Protein AF-A0A399FCM2-F1 (afdb_monomer_lite)

Structure (mmCIF, N/CA/C/O backbone):
data_AF-A0A399FCM2-F1
#
_entry.id   AF-A0A399FCM2-F1
#
loop_
_atom_site.group_PDB
_atom_site.id
_atom_site.type_symbol
_atom_site.label_atom_id
_atom_site.label_alt_id
_atom_site.label_comp_id
_atom_site.label_asym_id
_atom_site.label_entity_id
_atom_site.label_seq_id
_atom_site.pdbx_PDB_ins_code
_atom_site.Cartn_x
_atom_site.Cartn_y
_atom_site.Cartn_z
_atom_site.occupancy
_atom_site.B_iso_or_equiv
_atom_site.auth_seq_id
_atom_site.auth_comp_id
_atom_site.auth_asym_id
_atom_site.auth_atom_id
_atom_site.pdbx_PDB_model_num
ATOM 1 N N . MET A 1 1 ? -70.881 10.356 9.521 1.00 37.12 1 MET A N 1
ATOM 2 C CA . MET A 1 1 ? -71.290 10.376 8.100 1.00 37.12 1 MET A CA 1
ATOM 3 C C . MET A 1 1 ? -70.331 11.324 7.397 1.00 37.12 1 MET A C 1
ATOM 5 O O . MET A 1 1 ? -70.468 12.522 7.574 1.00 37.12 1 MET A O 1
ATOM 9 N N . ASN A 1 2 ? -69.144 10.844 7.033 1.00 37.50 2 ASN A N 1
ATOM 10 C CA . ASN A 1 2 ? -68.775 10.160 5.778 1.00 37.50 2 ASN A CA 1
ATOM 11 C C . ASN A 1 2 ? -68.330 11.162 4.714 1.00 37.50 2 ASN A C 1
ATOM 13 O O . ASN A 1 2 ? -69.149 11.978 4.313 1.00 37.50 2 ASN A O 1
ATOM 17 N N . ASP A 1 3 ? -67.064 10.990 4.306 1.00 44.69 3 ASP A N 1
ATOM 18 C CA . ASP A 1 3 ? -66.426 11.260 3.007 1.00 44.69 3 ASP A CA 1
ATOM 19 C C . ASP A 1 3 ? -66.623 12.672 2.428 1.00 44.69 3 ASP A C 1
ATOM 21 O O . ASP A 1 3 ? -67.703 13.231 2.427 1.00 44.69 3 ASP A O 1
ATOM 25 N N . TRP A 1 4 ? -65.595 13.394 1.989 1.00 34.56 4 TRP A N 1
ATOM 26 C CA . TRP A 1 4 ? -64.837 13.102 0.780 1.00 34.56 4 TRP A CA 1
ATOM 27 C C . TRP A 1 4 ? -63.430 13.710 0.878 1.00 34.56 4 TRP A C 1
ATOM 29 O O . TRP A 1 4 ? -63.243 14.920 0.742 1.00 34.56 4 TRP A O 1
ATOM 39 N N . LEU A 1 5 ? -62.427 12.849 1.062 1.00 40.75 5 LEU A N 1
ATOM 40 C CA . LEU A 1 5 ? -61.028 13.154 0.771 1.00 40.75 5 LEU A CA 1
ATOM 41 C C . LEU A 1 5 ? -60.862 13.336 -0.743 1.00 40.75 5 LEU A C 1
ATOM 43 O O . LEU A 1 5 ? -60.918 12.371 -1.504 1.00 40.75 5 LEU A O 1
ATOM 47 N N . LYS A 1 6 ? -60.613 14.572 -1.184 1.00 41.31 6 LYS A N 1
ATOM 48 C CA . LYS A 1 6 ? -60.004 14.834 -2.489 1.00 41.31 6 LYS A CA 1
ATOM 49 C C . LYS A 1 6 ? -58.492 14.879 -2.324 1.00 41.31 6 LYS A C 1
ATOM 51 O O . LYS A 1 6 ? -57.953 15.660 -1.546 1.00 41.31 6 LYS A O 1
ATOM 56 N N . ALA A 1 7 ? -57.850 13.995 -3.074 1.00 46.81 7 ALA A N 1
ATOM 57 C CA . ALA A 1 7 ? -56.419 13.882 -3.235 1.00 46.81 7 ALA A CA 1
ATOM 58 C C . ALA A 1 7 ? -55.780 15.218 -3.642 1.00 46.81 7 ALA A C 1
ATOM 60 O O . ALA A 1 7 ? -56.183 15.837 -4.626 1.00 46.81 7 ALA A O 1
ATOM 61 N N . ALA A 1 8 ? -54.724 15.598 -2.931 1.00 40.59 8 ALA A N 1
ATOM 62 C CA . ALA A 1 8 ? -53.673 16.450 -3.458 1.00 40.59 8 ALA A CA 1
ATOM 63 C C . ALA A 1 8 ? -52.360 15.685 -3.280 1.00 40.59 8 ALA A C 1
ATOM 65 O O . ALA A 1 8 ? -51.884 15.475 -2.165 1.00 40.59 8 ALA A O 1
ATOM 66 N N . MET A 1 9 ? -51.835 15.200 -4.403 1.00 45.19 9 MET A N 1
ATOM 67 C CA . MET A 1 9 ? -50.504 14.620 -4.526 1.00 45.19 9 MET A CA 1
ATOM 68 C C . MET A 1 9 ? -49.467 15.599 -3.969 1.00 45.19 9 MET A C 1
ATOM 70 O O . MET A 1 9 ? -49.148 16.599 -4.609 1.00 45.19 9 MET A O 1
ATOM 74 N N . ALA A 1 10 ? -48.899 15.291 -2.807 1.00 40.09 10 ALA A N 1
ATOM 75 C CA . ALA A 1 10 ? -47.606 15.832 -2.428 1.00 40.09 10 ALA A CA 1
ATOM 76 C C . ALA A 1 10 ? -46.539 14.995 -3.143 1.00 40.09 10 ALA A C 1
ATOM 78 O O . ALA A 1 10 ? -46.128 13.935 -2.673 1.00 40.09 10 ALA A O 1
ATOM 79 N N . LEU A 1 11 ? -46.141 15.456 -4.330 1.00 42.97 11 LEU A N 1
ATOM 80 C CA . LEU A 1 11 ? -44.887 15.060 -4.960 1.00 42.97 11 LEU A CA 1
ATOM 81 C C . LEU A 1 11 ? -43.758 15.367 -3.969 1.00 42.97 11 LEU A C 1
ATOM 83 O O . LEU A 1 11 ? -43.403 16.526 -3.761 1.00 42.97 11 LEU A O 1
ATOM 87 N N . LEU A 1 12 ? -43.228 14.326 -3.325 1.00 43.28 12 LEU A N 1
ATOM 88 C CA . LEU A 1 12 ? -41.986 14.421 -2.569 1.00 43.28 12 LEU A CA 1
ATOM 89 C C . LEU A 1 12 ? -40.884 14.882 -3.532 1.00 43.28 12 LEU A C 1
ATOM 91 O O . LEU A 1 12 ? -40.697 14.247 -4.575 1.00 43.28 12 LEU A O 1
ATOM 95 N N . PRO A 1 13 ? -40.155 15.966 -3.221 1.00 48.12 13 PRO A N 1
ATOM 96 C CA . PRO A 1 13 ? -39.050 16.382 -4.054 1.00 48.12 13 PRO A CA 1
ATOM 97 C C . PRO A 1 13 ? -37.991 15.283 -4.026 1.00 48.12 13 PRO A C 1
ATOM 99 O O . PRO A 1 13 ? -37.550 14.833 -2.967 1.00 48.12 13 PRO A O 1
ATOM 102 N N . ILE A 1 14 ? -37.616 14.846 -5.226 1.00 50.25 14 ILE A N 1
ATOM 103 C CA . ILE A 1 14 ? -36.443 14.025 -5.501 1.00 50.25 14 ILE A CA 1
ATOM 104 C C . ILE A 1 14 ? -35.272 14.657 -4.746 1.00 50.25 14 ILE A C 1
ATOM 106 O O . ILE A 1 14 ? -34.876 15.786 -5.037 1.00 50.25 14 ILE A O 1
ATOM 110 N N . LEU A 1 15 ? -34.751 13.938 -3.748 1.00 46.53 15 LEU A N 1
ATOM 111 C CA . LEU A 1 15 ? -33.493 14.261 -3.090 1.00 46.53 15 LEU A CA 1
ATOM 112 C C . LEU A 1 15 ? -32.429 14.381 -4.183 1.00 46.53 15 LEU A C 1
ATOM 114 O O . LEU A 1 15 ? -31.982 13.377 -4.739 1.00 46.53 15 LEU A O 1
ATOM 118 N N . LEU A 1 16 ? -32.032 15.617 -4.495 1.00 44.91 16 LEU A N 1
ATOM 119 C CA . LEU A 1 16 ? -30.767 15.867 -5.159 1.00 44.91 16 LEU A CA 1
ATOM 120 C C . LEU A 1 16 ? -29.694 15.213 -4.287 1.00 44.91 16 LEU A C 1
ATOM 122 O O . LEU A 1 16 ? -29.385 15.697 -3.198 1.00 44.91 16 LEU A O 1
ATOM 126 N N . LEU A 1 17 ? -29.126 14.112 -4.775 1.00 46.66 17 LEU A N 1
ATOM 127 C CA . LEU A 1 17 ? -27.830 13.609 -4.338 1.00 46.66 17 LEU A CA 1
ATOM 128 C C . LEU A 1 17 ? -26.783 14.646 -4.756 1.00 46.66 17 LEU A C 1
ATOM 130 O O . LEU A 1 17 ? -26.039 14.459 -5.716 1.00 46.66 17 LEU A O 1
ATOM 134 N N . GLY A 1 18 ? -26.767 15.785 -4.064 1.00 46.00 18 GLY A N 1
ATOM 135 C CA . GLY A 1 18 ? -25.637 16.687 -4.096 1.00 46.00 18 GLY A CA 1
ATOM 136 C C . GLY A 1 18 ? -24.437 15.885 -3.626 1.00 46.00 18 GLY A C 1
ATOM 137 O O . GLY A 1 18 ? -24.458 15.317 -2.532 1.00 46.00 18 GLY A O 1
ATOM 138 N N . SER A 1 19 ? -23.409 15.793 -4.465 1.00 55.66 19 SER A N 1
ATOM 139 C CA . SER A 1 19 ? -22.092 15.361 -4.026 1.00 55.66 19 SER A CA 1
ATOM 140 C C . SER A 1 19 ? -21.677 16.299 -2.896 1.00 55.66 19 SER A C 1
ATOM 142 O O . SER A 1 19 ? -21.239 17.420 -3.157 1.00 55.66 19 SER A O 1
ATOM 144 N N . LEU A 1 20 ? -21.883 15.891 -1.642 1.00 61.06 20 LEU A N 1
ATOM 145 C CA . LEU A 1 20 ? -21.311 16.607 -0.513 1.00 61.06 20 LEU A CA 1
ATOM 146 C C . LEU A 1 20 ? -19.815 16.697 -0.795 1.00 61.06 20 LEU A C 1
ATOM 148 O O . LEU A 1 20 ? -19.160 15.671 -1.005 1.00 61.06 20 LEU A O 1
ATOM 152 N N . ALA A 1 21 ? -19.310 17.926 -0.896 1.00 77.25 21 ALA A N 1
ATOM 153 C CA . ALA A 1 21 ? -17.892 18.160 -1.078 1.00 77.25 21 ALA A CA 1
ATOM 154 C C . ALA A 1 21 ? -17.155 17.404 0.032 1.00 77.25 21 ALA A C 1
ATOM 156 O O . ALA A 1 21 ? -17.518 17.495 1.207 1.00 77.25 21 ALA A O 1
ATOM 157 N N . GLN A 1 22 ? -16.173 16.596 -0.359 1.00 84.50 22 GLN A N 1
ATOM 158 C CA . GLN A 1 22 ? -15.409 15.808 0.593 1.00 84.50 22 GLN A CA 1
ATOM 159 C C . GLN A 1 22 ? -14.734 16.760 1.602 1.00 84.50 22 GLN A C 1
ATOM 161 O O . GLN A 1 22 ? -14.221 17.797 1.174 1.00 84.50 22 GLN A O 1
ATOM 166 N N . PRO A 1 23 ? -14.722 16.451 2.916 1.00 93.75 23 PRO A N 1
ATOM 167 C CA . PRO A 1 23 ? -14.067 17.310 3.898 1.00 93.75 23 PRO A CA 1
ATOM 168 C C . PRO A 1 23 ? -12.604 17.557 3.523 1.00 93.75 23 PRO A C 1
ATOM 170 O O . PRO A 1 23 ? -11.930 16.639 3.059 1.00 93.75 23 PRO A O 1
ATOM 173 N N . SER A 1 24 ? -12.092 18.766 3.746 1.00 94.75 24 SER A N 1
ATOM 174 C CA . SER A 1 24 ? -10.690 19.104 3.451 1.00 94.75 24 SER A CA 1
ATOM 175 C C . SER A 1 24 ? -9.695 18.485 4.438 1.00 94.75 24 SER A C 1
ATOM 177 O O . SER A 1 24 ? -8.507 18.399 4.143 1.00 94.75 24 SER A O 1
ATOM 179 N N . SER A 1 25 ? -10.160 18.036 5.605 1.00 97.88 25 SER A N 1
ATOM 180 C CA . SER A 1 25 ? -9.344 17.354 6.608 1.00 97.88 25 SER A CA 1
ATOM 181 C C . SER A 1 25 ? -10.197 16.348 7.377 1.00 97.88 25 SER A C 1
ATOM 183 O O . SER A 1 25 ? -11.354 16.620 7.706 1.00 97.88 25 SER A O 1
ATOM 185 N N . VAL A 1 26 ? -9.642 15.163 7.626 1.00 98.19 26 VAL A N 1
ATOM 186 C CA . VAL A 1 26 ? -10.270 14.073 8.388 1.00 98.19 26 VAL A CA 1
ATOM 187 C C . VAL A 1 26 ? -9.195 13.385 9.209 1.00 98.19 26 VAL A C 1
ATOM 189 O O . VAL A 1 26 ? -8.119 13.095 8.696 1.00 98.19 26 VAL A O 1
ATOM 192 N N . GLN A 1 27 ? -9.498 13.043 10.459 1.00 97.88 27 GLN A N 1
ATOM 193 C CA . GLN A 1 27 ? -8.651 12.173 11.269 1.00 97.88 27 GLN A CA 1
ATOM 194 C C . GLN A 1 27 ? -9.514 11.194 12.066 1.00 97.88 27 GLN A C 1
ATOM 196 O O . GLN A 1 27 ? -10.237 11.573 12.986 1.00 97.88 27 GLN A O 1
ATOM 201 N N . LEU A 1 28 ? -9.432 9.918 11.704 1.00 98.19 28 LEU A N 1
ATOM 202 C CA . LEU A 1 28 ? -10.085 8.819 12.399 1.00 98.19 28 LEU A CA 1
ATOM 203 C C . LEU A 1 28 ? -9.347 8.527 13.709 1.00 98.19 28 LEU A C 1
ATOM 205 O O . LEU A 1 28 ? -8.120 8.432 13.743 1.00 98.19 28 LEU A O 1
ATOM 209 N N . GLN A 1 29 ? -10.118 8.364 14.780 1.00 96.56 29 GLN A N 1
ATOM 210 C CA . GLN A 1 29 ? -9.630 8.080 16.130 1.00 96.56 29 GLN A CA 1
ATOM 211 C C . GLN A 1 29 ? -9.973 6.641 16.540 1.00 96.56 29 GLN A C 1
ATOM 213 O O . GLN A 1 29 ? -10.798 5.987 15.905 1.00 96.56 29 GLN A O 1
ATOM 218 N N . GLY A 1 30 ? -9.364 6.148 17.620 1.00 94.75 30 GLY A N 1
ATOM 219 C CA . GLY A 1 30 ? -9.698 4.838 18.201 1.00 94.75 30 GLY A CA 1
ATOM 220 C C . GLY A 1 30 ? -8.936 3.643 17.616 1.00 94.75 30 GLY A C 1
ATOM 221 O O . GLY A 1 30 ? -9.227 2.505 17.971 1.00 94.75 30 GLY A O 1
ATOM 222 N N . ILE A 1 31 ? -7.939 3.875 16.758 1.00 98.00 31 ILE A N 1
ATOM 223 C CA . ILE A 1 31 ? -6.986 2.835 16.351 1.00 98.00 31 ILE A CA 1
ATOM 224 C C . ILE A 1 31 ? -6.002 2.590 17.500 1.00 98.00 31 ILE A C 1
ATOM 226 O O . ILE A 1 31 ? -5.358 3.524 17.988 1.00 98.00 31 ILE A O 1
ATOM 230 N N . ARG A 1 32 ? -5.842 1.325 17.900 1.00 98.06 32 ARG A N 1
ATOM 231 C CA . ARG A 1 32 ? -4.801 0.912 18.845 1.00 98.06 32 ARG A CA 1
ATOM 232 C C . ARG A 1 32 ? -3.492 0.707 18.090 1.00 98.06 32 ARG A C 1
ATOM 234 O O . ARG A 1 32 ? -3.392 -0.181 17.246 1.00 98.06 32 ARG A O 1
ATOM 241 N N . HIS A 1 33 ? -2.491 1.519 18.414 1.00 98.25 33 HIS A N 1
ATOM 242 C CA . HIS A 1 33 ? -1.132 1.353 17.900 1.00 98.25 33 HIS A CA 1
ATOM 243 C C . HIS A 1 33 ? -0.384 0.233 18.625 1.00 98.25 33 HIS A C 1
ATOM 245 O O . HIS A 1 33 ? -0.637 -0.040 19.797 1.00 98.25 33 HIS A O 1
ATOM 251 N N . GLU A 1 34 ? 0.555 -0.387 17.917 1.00 98.19 34 GLU A N 1
ATOM 252 C CA . GLU A 1 34 ? 1.500 -1.352 18.465 1.00 98.19 34 GLU A CA 1
ATOM 253 C C . GLU A 1 34 ? 2.847 -1.237 17.726 1.00 98.19 34 GLU A C 1
ATOM 255 O O . GLU A 1 34 ? 2.891 -1.127 16.501 1.00 98.19 34 GLU A O 1
ATOM 260 N N . HIS A 1 35 ? 3.965 -1.277 18.453 1.00 98.06 35 HIS A N 1
ATOM 261 C CA . HIS A 1 35 ? 5.289 -1.341 17.829 1.00 98.06 35 HIS A CA 1
ATOM 262 C C . HIS A 1 35 ? 5.604 -2.760 17.353 1.00 98.06 35 HIS A C 1
ATOM 264 O O . HIS A 1 35 ? 5.376 -3.738 18.068 1.00 98.06 35 HIS A O 1
ATOM 270 N N . GLN A 1 36 ? 6.166 -2.890 16.151 1.00 96.12 36 GLN A N 1
ATOM 271 C CA . GLN A 1 36 ? 6.508 -4.198 15.604 1.00 96.12 36 GLN A CA 1
ATOM 272 C C . GLN A 1 36 ? 7.711 -4.836 16.293 1.00 96.12 36 GLN A C 1
ATOM 274 O O . GLN A 1 36 ? 8.711 -4.189 16.597 1.00 96.12 36 GLN A O 1
ATOM 279 N N . ARG A 1 37 ? 7.658 -6.161 16.419 1.00 94.25 37 ARG A N 1
ATOM 280 C CA . ARG A 1 37 ? 8.844 -7.004 16.586 1.00 94.25 37 ARG A CA 1
ATOM 281 C C . ARG A 1 37 ? 9.499 -7.273 15.222 1.00 94.25 37 ARG A C 1
ATOM 283 O O . ARG A 1 37 ? 9.024 -6.826 14.173 1.00 94.25 37 ARG A O 1
ATOM 290 N N . LEU A 1 38 ? 10.608 -8.011 15.238 1.00 90.94 38 LEU A N 1
ATOM 291 C CA . LEU A 1 38 ? 11.427 -8.296 14.057 1.00 90.94 38 LEU A CA 1
ATOM 292 C C . LEU A 1 38 ? 10.584 -8.812 12.872 1.00 90.94 38 LEU A C 1
ATOM 294 O O . LEU A 1 38 ? 9.986 -9.883 12.954 1.00 90.94 38 LEU A O 1
ATOM 298 N N . ASN A 1 39 ? 10.572 -8.054 11.771 1.00 90.81 39 ASN A N 1
ATOM 299 C CA . ASN A 1 39 ? 9.824 -8.315 10.529 1.00 90.81 39 ASN A CA 1
ATOM 300 C C . ASN A 1 39 ? 8.299 -8.512 10.713 1.00 90.81 39 ASN A C 1
ATOM 302 O O . ASN A 1 39 ? 7.680 -9.256 9.961 1.00 90.81 39 ASN A O 1
ATOM 306 N N . ASN A 1 40 ? 7.682 -7.888 11.723 1.00 95.62 40 ASN A N 1
ATOM 307 C CA . ASN A 1 40 ? 6.242 -8.020 11.986 1.00 95.62 40 ASN A CA 1
ATOM 308 C C . ASN A 1 40 ? 5.389 -6.857 11.437 1.00 95.62 40 ASN A C 1
ATOM 310 O O . ASN A 1 40 ? 4.251 -6.704 11.873 1.00 95.62 40 ASN A O 1
ATOM 314 N N . CYS A 1 41 ? 5.879 -6.041 10.495 1.00 96.00 41 CYS A N 1
ATOM 315 C CA . CYS A 1 41 ? 5.122 -4.883 9.991 1.00 96.00 41 CYS A CA 1
ATOM 316 C C . CYS A 1 41 ? 3.731 -5.270 9.452 1.00 96.00 41 CYS A C 1
ATOM 318 O O . CYS A 1 41 ? 2.736 -4.695 9.884 1.00 96.00 41 CYS A O 1
ATOM 320 N N . GLY A 1 42 ? 3.636 -6.297 8.599 1.00 96.88 42 GLY A N 1
ATOM 321 C CA . GLY A 1 42 ? 2.357 -6.822 8.101 1.00 96.88 42 GLY A CA 1
ATOM 322 C C . GLY A 1 42 ? 1.422 -7.306 9.224 1.00 96.88 42 GLY A C 1
ATOM 323 O O . GLY A 1 42 ? 0.324 -6.761 9.366 1.00 96.88 42 GLY A O 1
ATOM 324 N N . PRO A 1 43 ? 1.851 -8.261 10.079 1.00 97.75 43 PRO A N 1
ATOM 325 C CA . PRO A 1 43 ? 1.053 -8.745 11.208 1.00 97.75 43 PRO A CA 1
ATOM 326 C C . PRO A 1 43 ? 0.562 -7.650 12.162 1.00 97.75 43 PRO A C 1
ATOM 328 O O . PRO A 1 43 ? -0.560 -7.719 12.668 1.00 97.75 43 PRO A O 1
ATOM 331 N N . VAL A 1 44 ? 1.385 -6.635 12.414 1.00 98.19 44 VAL A N 1
ATOM 332 C CA . VAL A 1 44 ? 1.038 -5.532 13.310 1.00 98.19 44 VAL A CA 1
ATOM 333 C C . VAL A 1 44 ? 0.036 -4.594 12.637 1.00 98.19 44 VAL A C 1
ATOM 335 O O . VAL A 1 44 ? -0.989 -4.273 13.232 1.00 98.19 44 VAL A O 1
ATOM 338 N N . ILE A 1 45 ? 0.271 -4.195 11.384 1.00 98.50 45 ILE A N 1
ATOM 339 C CA . ILE A 1 45 ? -0.605 -3.252 10.677 1.00 98.50 45 ILE A CA 1
ATOM 340 C C . ILE A 1 45 ? -1.996 -3.834 10.411 1.00 98.50 45 ILE A C 1
ATOM 342 O O . ILE A 1 45 ? -2.985 -3.114 10.570 1.00 98.50 45 ILE A O 1
ATOM 346 N N . ILE A 1 46 ? -2.115 -5.129 10.092 1.00 98.56 46 ILE A N 1
ATOM 347 C CA . ILE A 1 46 ? -3.443 -5.753 9.973 1.00 98.56 46 ILE A CA 1
ATOM 348 C C . ILE A 1 46 ? -4.173 -5.786 11.324 1.00 98.56 46 ILE A C 1
ATOM 350 O O . ILE A 1 46 ? -5.378 -5.536 11.379 1.00 98.56 46 ILE A O 1
ATOM 354 N N . GLY A 1 47 ? -3.444 -6.009 12.425 1.00 98.50 47 GLY A N 1
ATOM 355 C CA . GLY A 1 47 ? -3.971 -5.913 13.788 1.00 98.50 47 GLY A CA 1
ATOM 356 C C . GLY A 1 47 ? -4.473 -4.506 14.122 1.00 98.50 47 GLY A C 1
ATOM 357 O O . GLY A 1 47 ? -5.606 -4.355 14.582 1.00 98.50 47 GLY A O 1
ATOM 358 N N . MET A 1 48 ? -3.689 -3.468 13.806 1.00 98.75 48 MET A N 1
ATOM 359 C CA . MET A 1 48 ? -4.105 -2.070 13.981 1.00 98.75 48 MET A CA 1
ATOM 360 C C . MET A 1 48 ? -5.375 -1.755 13.182 1.00 98.75 48 MET A C 1
ATOM 362 O O . MET A 1 48 ? -6.310 -1.170 13.729 1.00 98.75 48 MET A O 1
ATOM 366 N N . ALA A 1 49 ? -5.457 -2.184 11.919 1.00 98.69 49 ALA A N 1
ATOM 367 C CA . ALA A 1 49 ? -6.631 -1.941 11.080 1.00 98.69 49 ALA A CA 1
ATOM 368 C C . ALA A 1 49 ? -7.898 -2.614 11.636 1.00 98.69 49 ALA A C 1
ATOM 370 O O . ALA A 1 49 ? -8.963 -2.001 11.668 1.00 98.69 49 ALA A O 1
ATOM 371 N N . MET A 1 50 ? -7.792 -3.852 12.129 1.00 98.69 50 MET A N 1
ATOM 372 C CA . MET A 1 50 ? -8.912 -4.538 12.784 1.00 98.69 50 MET A CA 1
ATOM 373 C C . MET A 1 50 ? -9.269 -3.921 14.145 1.00 98.69 50 MET A C 1
ATOM 375 O O . MET A 1 50 ? -10.429 -3.983 14.556 1.00 98.69 50 MET A O 1
ATOM 379 N N . SER A 1 51 ? -8.306 -3.314 14.849 1.00 98.62 51 SER A N 1
ATOM 380 C CA . SER A 1 51 ? -8.551 -2.680 16.153 1.00 98.62 51 SER A CA 1
ATOM 381 C C . SER A 1 51 ? -9.525 -1.506 16.069 1.00 98.62 51 SER A C 1
ATOM 383 O O . SER A 1 51 ? -10.330 -1.327 16.979 1.00 98.62 51 SER A O 1
ATOM 385 N N . TYR A 1 52 ? -9.539 -0.786 14.939 1.00 98.62 52 TYR A N 1
ATOM 386 C CA . TYR A 1 52 ? -10.518 0.271 14.664 1.00 98.62 52 TYR A CA 1
ATOM 387 C C . TYR A 1 52 ? -11.967 -0.235 14.731 1.00 98.62 52 TYR A C 1
ATOM 389 O O . TYR A 1 52 ? -12.891 0.503 15.058 1.00 98.62 52 TYR A O 1
ATOM 397 N N . TRP A 1 53 ? -12.164 -1.525 14.456 1.00 98.44 53 TRP A N 1
ATOM 398 C CA . TRP A 1 53 ? -13.458 -2.195 14.498 1.00 98.44 53 TRP A CA 1
ATOM 399 C C . TRP A 1 53 ? -13.681 -3.006 15.780 1.00 98.44 53 TRP A C 1
ATOM 401 O O . TRP A 1 53 ? -14.583 -3.842 15.824 1.00 98.44 53 TRP A O 1
ATOM 411 N N . GLY A 1 54 ? -12.873 -2.769 16.816 1.00 98.00 54 GLY A N 1
ATOM 412 C CA . GLY A 1 54 ? -13.010 -3.392 18.133 1.00 98.00 54 GLY A CA 1
ATOM 413 C C . GLY A 1 54 ? -12.207 -4.678 18.332 1.00 98.00 54 GLY A C 1
ATOM 414 O O . GLY A 1 54 ? -12.317 -5.290 19.391 1.00 98.00 54 GLY A O 1
ATOM 415 N N . SER A 1 55 ? -11.380 -5.103 17.367 1.00 98.31 55 SER A N 1
ATOM 416 C CA . SER A 1 55 ? -10.530 -6.282 17.569 1.00 98.31 55 SER A CA 1
ATOM 417 C C . SER A 1 55 ? -9.483 -6.053 18.668 1.00 98.31 55 SER A C 1
ATOM 419 O O . SER A 1 55 ? -8.772 -5.040 18.710 1.00 98.31 55 SER A O 1
ATOM 421 N N . THR A 1 56 ? -9.341 -7.032 19.556 1.00 97.75 56 THR A N 1
ATOM 422 C CA . THR A 1 56 ? -8.346 -7.043 20.638 1.00 97.75 56 THR A CA 1
ATOM 423 C C . THR A 1 56 ? -7.052 -7.757 20.249 1.00 97.75 56 THR A C 1
ATOM 425 O O . THR A 1 56 ? -6.107 -7.769 21.033 1.00 97.75 56 THR A O 1
ATOM 428 N N . LEU A 1 57 ? -6.978 -8.310 19.033 1.00 98.00 57 LEU A N 1
ATOM 429 C CA . LEU A 1 57 ? -5.807 -9.041 18.560 1.00 98.00 57 LEU A CA 1
ATOM 430 C C . LEU A 1 57 ? -4.587 -8.122 18.436 1.00 98.00 57 LEU A C 1
ATOM 432 O O . LEU A 1 57 ? -4.686 -6.949 18.067 1.00 98.00 57 LEU A O 1
ATOM 436 N N . THR A 1 58 ? -3.429 -8.684 18.750 1.00 97.69 58 THR A N 1
ATOM 437 C CA . THR A 1 58 ? -2.118 -8.028 18.697 1.00 97.69 58 THR A CA 1
ATOM 438 C C . THR A 1 58 ? -1.166 -8.878 17.872 1.00 97.69 58 THR A C 1
ATOM 440 O O . THR A 1 58 ? -1.501 -10.003 17.478 1.00 97.69 58 THR A O 1
ATOM 443 N N . GLN A 1 59 ? 0.059 -8.403 17.662 1.00 97.12 59 GLN A N 1
ATOM 444 C CA . GLN A 1 59 ? 1.070 -9.183 16.951 1.00 97.12 59 GLN A CA 1
ATOM 445 C C 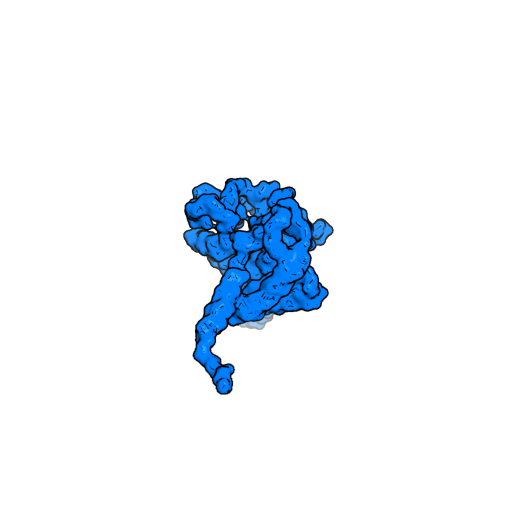. GLN A 1 59 ? 1.357 -10.555 17.582 1.00 97.12 59 GLN A C 1
ATOM 447 O O . GLN A 1 59 ? 1.846 -11.452 16.898 1.00 97.12 59 GLN A O 1
ATOM 452 N N . TYR A 1 60 ? 1.040 -10.748 18.867 1.00 96.31 60 TYR A N 1
ATOM 453 C CA . TYR A 1 60 ? 1.175 -12.039 19.544 1.00 96.31 60 TYR A CA 1
ATOM 454 C C . TYR A 1 60 ? 0.185 -13.094 19.034 1.00 96.31 60 TYR A C 1
ATOM 456 O O . TYR A 1 60 ? 0.470 -14.282 19.150 1.00 96.31 60 TYR A O 1
ATOM 464 N N . GLN A 1 61 ? -0.938 -12.680 18.439 1.00 96.69 61 GLN A N 1
ATOM 465 C CA . GLN A 1 61 ? -1.900 -13.571 17.786 1.00 96.69 61 GLN A CA 1
ATOM 466 C C . GLN A 1 61 ? -1.771 -13.542 16.261 1.00 96.69 61 GLN A C 1
ATOM 468 O O . GLN A 1 61 ? -1.897 -14.584 15.624 1.00 96.69 61 GLN A O 1
ATOM 473 N N . THR A 1 62 ? -1.502 -12.376 15.663 1.00 96.50 62 THR A N 1
ATOM 474 C CA . THR A 1 62 ? -1.435 -12.262 14.198 1.00 96.50 62 THR A CA 1
ATOM 475 C C . THR A 1 62 ? -0.150 -12.870 13.624 1.00 96.50 62 THR A C 1
ATOM 477 O O . THR A 1 62 ? -0.199 -13.576 12.617 1.00 96.50 62 THR A O 1
ATOM 480 N N . ALA A 1 63 ? 1.008 -12.656 14.264 1.00 95.50 63 ALA A N 1
ATOM 481 C CA . ALA A 1 63 ? 2.301 -13.055 13.707 1.00 95.50 63 ALA A CA 1
ATOM 482 C C . ALA A 1 63 ? 2.532 -14.577 13.654 1.00 95.50 63 ALA A C 1
ATOM 484 O O . ALA A 1 63 ? 3.073 -15.026 12.648 1.00 95.50 63 ALA A O 1
ATOM 485 N N . PRO A 1 64 ? 2.130 -15.398 14.649 1.00 93.94 64 PRO A N 1
ATOM 486 C CA . PRO A 1 64 ? 2.284 -16.853 14.553 1.00 93.94 64 PRO A CA 1
ATOM 487 C C . PRO A 1 64 ? 1.552 -17.486 13.362 1.00 93.94 64 PRO A C 1
ATOM 489 O O . PRO A 1 64 ? 1.998 -18.513 12.864 1.00 93.94 64 PRO A O 1
ATOM 492 N N . VAL A 1 65 ? 0.452 -16.873 12.907 1.00 93.88 65 VAL A N 1
ATOM 493 C CA . VAL A 1 65 ? -0.336 -17.352 11.761 1.00 93.88 65 VAL A CA 1
ATOM 494 C C . VAL A 1 65 ? 0.241 -16.840 10.445 1.00 93.88 65 VAL A C 1
ATOM 496 O O . VAL A 1 65 ? 0.441 -17.612 9.517 1.00 93.88 65 VAL A O 1
ATOM 499 N N . LEU A 1 66 ? 0.519 -15.536 10.373 1.00 92.00 66 LEU A N 1
ATOM 500 C CA . LEU A 1 66 ? 0.982 -14.872 9.151 1.00 92.00 66 LEU A CA 1
ATOM 501 C C . LEU A 1 66 ? 2.466 -15.093 8.852 1.00 92.00 66 LEU A C 1
ATOM 503 O O . LEU A 1 66 ? 2.896 -14.888 7.728 1.00 92.00 66 LEU A O 1
ATOM 507 N N . LYS A 1 67 ? 3.258 -15.451 9.864 1.00 90.94 67 LYS A N 1
ATOM 508 C CA . LYS A 1 67 ? 4.712 -15.572 9.767 1.00 90.94 67 LYS A CA 1
ATOM 509 C C . LYS A 1 67 ? 5.209 -16.842 10.474 1.00 90.94 67 LYS A C 1
ATOM 511 O O . LYS A 1 67 ? 5.974 -16.746 11.442 1.00 90.94 67 LYS A O 1
ATOM 516 N N . PRO A 1 68 ? 4.773 -18.040 10.029 1.00 82.88 68 PRO A N 1
ATOM 517 C CA . PRO A 1 68 ? 5.109 -19.301 10.691 1.00 82.88 68 PRO A CA 1
ATOM 518 C C . PRO A 1 68 ? 6.625 -19.550 10.703 1.00 82.88 68 PRO A C 1
ATOM 520 O O . PRO A 1 68 ? 7.172 -20.033 11.696 1.00 82.88 68 PRO A O 1
ATOM 523 N N . ASN A 1 69 ? 7.333 -19.132 9.648 1.00 85.25 69 ASN A N 1
ATOM 524 C CA . ASN A 1 69 ? 8.785 -19.015 9.672 1.00 85.25 69 ASN A CA 1
ATOM 525 C C . ASN A 1 69 ? 9.199 -17.664 10.274 1.00 85.25 69 ASN A C 1
ATOM 527 O O . ASN A 1 69 ? 9.067 -16.615 9.651 1.00 85.25 69 ASN A O 1
ATOM 531 N N . ARG A 1 70 ? 9.786 -17.676 11.474 1.00 80.31 70 ARG A N 1
ATOM 532 C CA . ARG A 1 70 ? 10.201 -16.447 12.177 1.00 80.31 70 ARG A CA 1
ATOM 533 C C . ARG A 1 70 ? 11.225 -15.602 11.413 1.00 80.31 70 ARG A C 1
ATOM 535 O O . ARG A 1 70 ? 11.311 -14.401 11.681 1.00 80.31 70 ARG A O 1
ATOM 542 N N . ALA A 1 71 ? 11.995 -16.212 10.512 1.00 82.50 71 ALA A N 1
ATOM 543 C CA . ALA A 1 71 ? 12.990 -15.525 9.697 1.00 82.50 71 ALA A CA 1
ATOM 544 C C . ALA A 1 71 ? 12.383 -14.782 8.501 1.00 82.50 71 ALA A C 1
ATOM 546 O O . ALA A 1 71 ? 13.079 -13.950 7.914 1.00 82.50 71 ALA A O 1
ATOM 547 N N . ASP A 1 72 ? 11.113 -15.046 8.172 1.00 83.38 72 ASP A N 1
ATOM 548 C CA . ASP A 1 72 ? 10.442 -14.401 7.054 1.00 83.38 72 ASP A CA 1
ATOM 549 C C . ASP A 1 72 ? 10.478 -12.875 7.210 1.00 83.38 72 ASP A C 1
ATOM 551 O O . ASP A 1 72 ? 10.375 -12.317 8.315 1.00 83.38 72 ASP A O 1
ATOM 555 N N . LYS A 1 73 ? 10.741 -12.218 6.086 1.00 84.25 73 LYS A N 1
ATOM 556 C CA . LYS A 1 73 ? 10.930 -10.776 5.952 1.00 84.25 73 LYS A CA 1
ATOM 557 C C . LYS A 1 73 ? 9.666 -10.097 5.453 1.00 84.25 73 LYS A C 1
ATOM 559 O O . LYS A 1 73 ? 9.547 -8.888 5.629 1.00 84.25 73 LYS A O 1
ATOM 564 N N . ASN A 1 74 ? 8.743 -10.857 4.871 1.00 86.25 74 ASN A N 1
ATOM 565 C CA . ASN A 1 74 ? 7.561 -10.335 4.221 1.00 86.25 74 ASN A CA 1
ATOM 566 C C . ASN A 1 74 ? 6.308 -11.067 4.706 1.00 86.25 74 ASN A C 1
ATOM 568 O O . ASN A 1 74 ? 6.337 -12.249 5.008 1.00 86.25 74 ASN A O 1
ATOM 572 N N . VAL A 1 75 ? 5.200 -10.340 4.758 1.00 92.94 75 VAL A N 1
ATOM 573 C CA . VAL A 1 75 ? 3.856 -10.916 4.755 1.00 92.94 75 VAL A CA 1
ATOM 574 C C . VAL A 1 75 ? 3.133 -10.184 3.643 1.00 92.94 75 VAL A C 1
ATOM 576 O O . VAL A 1 75 ? 3.076 -8.951 3.651 1.00 92.94 75 VAL A O 1
ATOM 579 N N . SER A 1 76 ? 2.648 -10.926 2.659 1.00 95.00 76 SER A N 1
ATOM 580 C CA . SER A 1 76 ? 2.011 -10.377 1.468 1.00 95.00 76 SER A CA 1
ATOM 581 C C . SER A 1 76 ? 0.642 -9.749 1.779 1.00 95.00 76 SER A C 1
ATOM 583 O O . SER A 1 76 ? -0.017 -10.119 2.760 1.00 95.00 76 SER A O 1
ATOM 585 N N . PRO A 1 77 ? 0.162 -8.823 0.927 1.00 96.69 77 PRO A N 1
ATOM 586 C CA . PRO A 1 77 ? -1.205 -8.310 1.001 1.00 96.69 77 PRO A CA 1
ATOM 587 C C . PRO A 1 77 ? -2.267 -9.420 1.004 1.00 96.69 77 PRO A C 1
ATOM 589 O O . PRO A 1 77 ? -3.226 -9.338 1.771 1.00 96.69 77 PRO A O 1
ATOM 592 N N . ASP A 1 78 ? -2.072 -10.473 0.204 1.00 96.19 78 ASP A N 1
ATOM 593 C CA . ASP A 1 78 ? -3.007 -11.598 0.106 1.00 96.19 78 ASP A CA 1
ATOM 594 C C . ASP A 1 78 ? -3.103 -12.375 1.425 1.00 96.19 78 ASP A C 1
ATOM 596 O O . ASP A 1 78 ? -4.208 -12.673 1.887 1.00 96.19 78 ASP A O 1
ATOM 600 N N . GLU A 1 79 ? -1.970 -12.639 2.083 1.00 96.94 79 GLU A N 1
ATOM 601 C CA . GLU A 1 79 ? -1.931 -13.288 3.400 1.00 96.94 79 GLU A CA 1
ATOM 602 C C . GLU A 1 79 ? -2.606 -12.422 4.469 1.00 96.94 79 GLU A C 1
ATOM 604 O O . GLU A 1 79 ? -3.430 -12.919 5.241 1.00 96.94 79 GLU A O 1
ATOM 609 N N . MET A 1 80 ? -2.335 -11.111 4.485 1.00 98.50 80 MET A N 1
ATOM 610 C CA . MET A 1 80 ? -3.003 -10.173 5.396 1.00 98.50 80 MET A CA 1
ATOM 611 C C . MET A 1 80 ? -4.521 -10.150 5.175 1.00 98.50 80 MET A C 1
ATOM 613 O O . MET A 1 80 ? -5.294 -10.165 6.139 1.00 98.50 80 MET A O 1
ATOM 617 N N . ALA A 1 81 ? -4.962 -10.135 3.915 1.00 98.38 81 ALA A N 1
ATOM 618 C CA . ALA A 1 81 ? -6.374 -10.151 3.563 1.00 98.38 81 ALA A CA 1
ATOM 619 C C . ALA A 1 81 ? -7.042 -11.478 3.953 1.00 98.38 81 ALA A C 1
ATOM 621 O O . ALA A 1 81 ? -8.133 -11.465 4.525 1.00 98.38 81 ALA A O 1
ATOM 622 N N . ALA A 1 82 ? -6.397 -12.615 3.685 1.00 98.25 82 ALA A N 1
ATOM 623 C CA . ALA A 1 82 ? -6.873 -13.936 4.087 1.00 98.25 82 ALA A CA 1
ATOM 624 C C . ALA A 1 82 ? -6.996 -14.048 5.612 1.00 98.25 82 ALA A C 1
ATOM 626 O O . ALA A 1 82 ? -8.019 -14.514 6.118 1.00 98.25 82 ALA A O 1
ATOM 627 N N . TYR A 1 83 ? -6.009 -13.540 6.350 1.00 98.19 83 TYR A N 1
ATOM 628 C CA . TYR A 1 83 ? -6.053 -13.521 7.805 1.00 98.19 83 TYR A CA 1
ATOM 629 C C . TYR A 1 83 ? -7.222 -12.688 8.330 1.00 98.19 83 TYR A C 1
ATOM 631 O O . TYR A 1 83 ? -8.033 -13.208 9.091 1.00 98.19 83 TYR A O 1
ATOM 639 N N . ALA A 1 84 ? -7.393 -11.440 7.889 1.00 98.44 84 ALA A N 1
ATOM 640 C CA . ALA A 1 84 ? -8.526 -10.627 8.336 1.00 98.44 84 ALA A CA 1
ATOM 641 C C . ALA A 1 84 ? -9.886 -11.258 7.970 1.00 98.44 84 ALA A C 1
ATOM 643 O O . ALA A 1 84 ? -10.809 -11.228 8.786 1.00 98.44 84 ALA A O 1
ATOM 644 N N . ARG A 1 85 ? -9.996 -11.919 6.806 1.00 98.38 85 ARG A N 1
ATOM 645 C CA . ARG A 1 85 ? -11.185 -12.714 6.446 1.00 98.38 85 ARG A CA 1
ATOM 646 C C . ARG A 1 85 ? -11.434 -13.870 7.412 1.00 98.38 85 ARG A C 1
ATOM 648 O O . ARG A 1 85 ? -12.570 -14.058 7.837 1.00 98.38 85 ARG A O 1
ATOM 655 N N . SER A 1 86 ? -10.387 -14.584 7.831 1.00 97.88 86 SER A N 1
ATOM 656 C CA . SER A 1 86 ? -10.500 -15.649 8.844 1.00 97.88 86 SER A CA 1
ATOM 657 C C . SER A 1 86 ? -10.987 -15.140 10.208 1.00 97.88 86 SER A C 1
ATOM 659 O O . SER A 1 86 ? -11.574 -15.899 10.969 1.00 97.88 86 SER A O 1
ATOM 661 N N . GLN A 1 87 ? -10.791 -13.849 10.501 1.00 98.12 87 GLN A N 1
ATOM 662 C CA . GLN A 1 87 ? -11.277 -13.188 11.718 1.00 98.12 87 GLN A CA 1
ATOM 663 C C . GLN A 1 87 ? -12.698 -12.607 11.565 1.00 98.12 87 GLN A C 1
ATOM 665 O O . GLN A 1 87 ? -13.165 -11.880 12.438 1.00 98.12 87 GLN A O 1
ATOM 670 N N . GLY A 1 88 ? -13.395 -12.899 10.459 1.00 97.75 88 GLY A N 1
ATOM 671 C CA . GLY A 1 88 ? -14.776 -12.464 10.217 1.00 97.75 88 GLY A CA 1
ATOM 672 C C . GLY A 1 88 ? -14.922 -11.079 9.579 1.00 97.75 88 GLY A C 1
ATOM 673 O O . GLY A 1 88 ? -16.038 -10.561 9.496 1.00 97.75 88 GLY A O 1
ATOM 674 N N . PHE A 1 89 ? -13.829 -10.468 9.114 1.00 98.62 89 PHE A N 1
ATOM 675 C CA . PHE A 1 89 ? -13.879 -9.208 8.371 1.00 98.62 89 PHE A CA 1
ATOM 676 C C . PHE A 1 89 ? -14.038 -9.434 6.867 1.00 98.62 89 PHE A C 1
ATOM 678 O O . PHE A 1 89 ? -13.599 -10.433 6.303 1.00 98.62 89 PHE A O 1
ATOM 685 N N . ALA A 1 90 ? -14.599 -8.445 6.184 1.00 98.56 90 ALA A N 1
ATOM 686 C CA . ALA A 1 90 ? -14.447 -8.314 4.747 1.00 98.56 90 ALA A CA 1
ATOM 687 C C . ALA A 1 90 ? -13.203 -7.469 4.441 1.00 98.56 90 ALA A C 1
ATOM 689 O O . ALA A 1 90 ? -12.825 -6.569 5.198 1.00 98.56 90 ALA A O 1
ATOM 690 N N . VAL A 1 91 ? -12.553 -7.776 3.317 1.00 98.50 91 VAL A N 1
ATOM 691 C CA . VAL A 1 91 ? -11.334 -7.087 2.887 1.00 98.50 91 VAL A CA 1
ATOM 692 C C . VAL A 1 91 ? -11.390 -6.822 1.395 1.00 98.50 91 VAL A C 1
ATOM 694 O O . VAL A 1 91 ? -11.496 -7.765 0.600 1.00 98.50 91 VAL A O 1
ATOM 697 N N . LYS A 1 92 ? -11.251 -5.549 1.017 1.00 97.75 92 LYS A N 1
ATOM 698 C CA . LYS A 1 92 ? -10.850 -5.183 -0.342 1.00 97.75 92 LYS A CA 1
ATOM 699 C C . LYS A 1 92 ? -9.336 -5.063 -0.369 1.00 97.75 92 LYS A C 1
ATOM 701 O O . LYS A 1 92 ? -8.789 -4.200 0.305 1.00 97.75 92 LYS A O 1
ATOM 706 N N . GLN A 1 93 ? -8.700 -5.883 -1.191 1.00 97.88 93 GLN A N 1
ATOM 707 C CA . GLN A 1 93 ? -7.342 -5.658 -1.664 1.00 97.88 93 GLN A CA 1
ATOM 708 C C . GLN A 1 93 ? -7.426 -5.051 -3.061 1.00 97.88 93 GLN A C 1
ATOM 710 O O . GLN A 1 93 ? -8.188 -5.525 -3.913 1.00 97.88 93 GLN A O 1
ATOM 715 N N . GLY A 1 94 ? -6.702 -3.964 -3.269 1.00 97.12 94 GLY A N 1
ATOM 716 C CA . GLY A 1 94 ? -6.637 -3.277 -4.545 1.00 97.12 94 GLY A CA 1
ATOM 717 C C . GLY A 1 94 ? -5.213 -2.885 -4.883 1.00 97.12 94 GLY A C 1
ATOM 718 O O . GLY A 1 94 ? -4.340 -2.796 -4.021 1.00 97.12 94 GLY A O 1
ATOM 719 N N . ILE A 1 95 ? -5.017 -2.652 -6.167 1.00 96.19 95 ILE A N 1
ATOM 720 C CA . ILE A 1 95 ? -3.829 -2.045 -6.752 1.00 96.19 95 ILE A CA 1
ATOM 721 C C . ILE A 1 95 ? -4.269 -0.703 -7.347 1.00 96.19 95 ILE A C 1
ATOM 723 O O . ILE A 1 95 ? -5.410 -0.295 -7.160 1.00 96.19 95 ILE A O 1
ATOM 727 N N . THR A 1 96 ? -3.375 0.042 -7.990 1.00 94.62 96 THR A N 1
ATOM 728 C CA . THR A 1 96 ? -3.714 1.302 -8.682 1.00 94.62 96 THR A CA 1
ATOM 729 C C . THR A 1 96 ? -4.459 2.337 -7.841 1.00 94.62 96 THR A C 1
ATOM 731 O O . THR A 1 96 ? -5.191 3.175 -8.381 1.00 94.62 96 THR A O 1
ATOM 734 N N . GLY A 1 97 ? -4.291 2.299 -6.518 1.00 97.75 97 GLY A N 1
ATOM 735 C CA . GLY A 1 97 ? -4.865 3.314 -5.659 1.00 97.75 97 GLY A CA 1
ATOM 736 C C . GLY A 1 97 ? -4.364 4.701 -6.066 1.00 97.75 97 GLY A C 1
ATOM 737 O O . GLY A 1 97 ? -3.335 4.857 -6.719 1.00 97.75 97 GLY A O 1
ATOM 738 N N . ASP A 1 98 ? -5.104 5.724 -5.676 1.00 98.00 98 ASP A N 1
ATOM 739 C CA . ASP A 1 98 ? -4.705 7.113 -5.853 1.00 98.00 98 ASP A CA 1
ATOM 740 C C . ASP A 1 98 ? -5.090 7.907 -4.600 1.00 98.00 98 ASP A C 1
ATOM 742 O O . ASP A 1 98 ? -5.858 7.436 -3.752 1.00 98.00 98 ASP A O 1
ATOM 746 N N . LEU A 1 99 ? -4.542 9.116 -4.459 1.00 98.19 99 LEU A N 1
ATOM 747 C CA . LEU A 1 99 ? -4.807 9.953 -3.290 1.00 98.19 99 LEU A CA 1
ATOM 748 C C . LEU A 1 99 ? -6.306 10.233 -3.116 1.00 98.19 99 LEU A C 1
ATOM 750 O O . LEU A 1 99 ? -6.783 10.270 -1.986 1.00 98.19 99 LEU A O 1
ATOM 754 N N . ALA A 1 100 ? -7.056 10.401 -4.208 1.00 97.62 100 ALA A N 1
ATOM 755 C CA . ALA A 1 100 ? -8.484 10.692 -4.141 1.00 97.62 100 ALA A CA 1
ATOM 756 C C . ALA A 1 100 ? -9.268 9.505 -3.565 1.00 97.62 100 ALA A C 1
ATOM 758 O O . ALA A 1 100 ? -10.104 9.688 -2.682 1.00 97.62 100 ALA A O 1
ATOM 759 N N . LEU A 1 101 ? -8.957 8.278 -3.988 1.00 98.06 101 LEU A N 1
ATOM 760 C CA . LEU A 1 101 ? -9.541 7.060 -3.442 1.00 98.06 101 LEU A CA 1
ATOM 761 C C . LEU A 1 101 ? -9.228 6.907 -1.953 1.00 98.06 101 LEU A C 1
ATOM 763 O O . LEU A 1 101 ? -10.146 6.636 -1.178 1.00 98.06 101 LEU A O 1
ATOM 767 N N . LEU A 1 102 ? -7.960 7.071 -1.560 1.00 98.69 102 LEU A N 1
ATOM 768 C CA . LEU A 1 102 ? -7.548 6.934 -0.162 1.00 98.69 102 LEU A CA 1
ATOM 769 C C . LEU A 1 102 ? -8.293 7.934 0.724 1.00 98.69 102 LEU A C 1
ATOM 771 O O . LEU A 1 102 ? -8.904 7.540 1.715 1.00 98.69 102 LEU A O 1
ATOM 775 N N . LYS A 1 103 ? -8.320 9.212 0.329 1.00 98.62 103 LYS A N 1
ATOM 776 C CA . LYS A 1 103 ? -9.026 10.256 1.077 1.00 98.62 103 LYS A CA 1
ATOM 777 C C . LYS A 1 103 ? -10.533 9.997 1.122 1.00 98.62 103 LYS A C 1
ATOM 779 O O . LYS A 1 103 ? -11.127 10.119 2.185 1.00 98.62 103 LYS A O 1
ATOM 784 N N . ARG A 1 104 ? -11.146 9.561 0.015 1.00 98.12 104 ARG A N 1
ATOM 785 C CA . ARG A 1 104 ? -12.576 9.213 -0.043 1.00 98.12 104 ARG A CA 1
ATOM 786 C C . ARG A 1 104 ? -12.938 8.065 0.902 1.00 98.12 104 ARG A C 1
ATOM 788 O O . ARG A 1 104 ? -13.960 8.134 1.578 1.00 98.12 104 ARG A O 1
ATOM 795 N N . LEU A 1 105 ? -12.114 7.018 0.968 1.00 98.56 105 LEU A N 1
ATOM 796 C CA . LEU A 1 105 ? -12.311 5.898 1.897 1.00 98.56 105 LEU A CA 1
ATOM 797 C C . LEU A 1 105 ? -12.180 6.356 3.355 1.00 98.56 105 LEU A C 1
ATOM 799 O O . LEU A 1 105 ? -13.049 6.060 4.175 1.00 98.56 105 LEU A O 1
ATOM 803 N N . VAL A 1 106 ? -11.140 7.132 3.661 1.00 98.69 106 VAL A N 1
ATOM 804 C CA . VAL A 1 106 ? -10.894 7.661 5.009 1.00 98.69 106 VAL A CA 1
ATOM 805 C C . VAL A 1 106 ? -12.005 8.618 5.445 1.00 98.69 106 VAL A C 1
ATOM 807 O O . VAL A 1 106 ? -12.515 8.486 6.555 1.00 98.69 106 VAL A O 1
ATOM 810 N N . ALA A 1 107 ? -12.456 9.515 4.564 1.00 98.50 107 ALA A N 1
ATOM 811 C CA . ALA A 1 107 ? -13.581 10.416 4.815 1.00 98.50 107 ALA A CA 1
ATOM 812 C C . ALA A 1 107 ? -14.891 9.668 5.093 1.00 98.50 107 ALA A C 1
ATOM 814 O O . ALA A 1 107 ? -15.718 10.134 5.872 1.00 98.50 107 ALA A O 1
ATOM 815 N N . ALA A 1 108 ? -15.060 8.482 4.507 1.00 98.12 108 ALA A N 1
ATOM 816 C CA . ALA A 1 108 ? -16.193 7.601 4.770 1.00 98.12 108 ALA A CA 1
ATOM 817 C C . ALA A 1 108 ? -16.019 6.715 6.026 1.00 98.12 108 ALA A C 1
ATOM 819 O O . ALA A 1 108 ? -16.865 5.857 6.297 1.00 98.12 108 ALA A O 1
ATOM 820 N N . GLY A 1 109 ? -14.948 6.911 6.804 1.00 98.31 109 GLY A N 1
ATOM 821 C CA . GLY A 1 109 ? -14.697 6.188 8.051 1.00 98.31 109 GLY A CA 1
ATOM 822 C C . GLY A 1 109 ? -14.007 4.837 7.870 1.00 98.31 109 GLY A C 1
ATOM 823 O O . GLY A 1 109 ? -14.216 3.942 8.685 1.00 98.31 109 GLY A O 1
ATOM 824 N N . TYR A 1 110 ? -13.222 4.658 6.804 1.00 98.69 110 TYR A N 1
ATOM 825 C CA . TYR A 1 110 ? -12.458 3.433 6.561 1.00 98.69 110 TYR A CA 1
ATOM 826 C C . TYR A 1 110 ? -10.953 3.727 6.567 1.00 98.69 110 TYR A C 1
ATOM 828 O O . TYR A 1 110 ? -10.448 4.300 5.599 1.00 98.69 110 TYR A O 1
ATOM 836 N N . PRO A 1 111 ? -10.214 3.316 7.615 1.00 98.69 111 PRO A N 1
ATOM 837 C CA . PRO A 1 111 ? -8.759 3.325 7.584 1.00 98.69 111 PRO A CA 1
ATOM 838 C C . PRO A 1 111 ? -8.239 2.462 6.432 1.00 98.69 111 PRO A C 1
ATOM 840 O O . PRO A 1 111 ? -8.811 1.409 6.127 1.00 98.69 111 PRO A O 1
ATOM 843 N N . VAL A 1 112 ? -7.143 2.887 5.807 1.00 98.88 112 VAL A N 1
ATOM 844 C CA . VAL A 1 112 ? -6.589 2.203 4.632 1.00 98.88 112 VAL A CA 1
ATOM 845 C C . VAL A 1 112 ? -5.153 1.787 4.895 1.00 98.88 112 VAL A C 1
ATOM 847 O O . VAL A 1 112 ? -4.308 2.614 5.219 1.00 98.88 112 VAL A O 1
ATOM 850 N N . ILE A 1 113 ? -4.862 0.500 4.740 1.00 98.94 113 ILE A N 1
ATOM 851 C CA . ILE A 1 113 ? -3.491 -0.005 4.747 1.00 98.94 113 ILE A CA 1
ATOM 852 C C . ILE A 1 113 ? -2.891 0.269 3.371 1.00 98.94 113 ILE A C 1
ATOM 854 O O . ILE A 1 113 ? -3.485 -0.102 2.363 1.00 98.94 113 ILE A O 1
ATOM 858 N N . ALA A 1 114 ? -1.701 0.855 3.322 1.00 98.81 114 ALA A N 1
ATOM 859 C CA . ALA A 1 114 ? -0.918 1.014 2.106 1.00 98.81 114 ALA A CA 1
ATOM 860 C C . ALA A 1 114 ? 0.393 0.230 2.213 1.00 98.81 114 ALA A C 1
ATOM 862 O O . ALA A 1 114 ? 1.099 0.338 3.221 1.00 98.81 114 ALA A O 1
ATOM 863 N N . GLN A 1 115 ? 0.727 -0.537 1.172 1.00 98.50 115 GLN A N 1
ATOM 864 C CA . GLN A 1 115 ? 2.033 -1.183 1.060 1.00 98.50 115 GLN A CA 1
ATOM 865 C C . GLN A 1 115 ? 3.024 -0.198 0.454 1.00 98.50 115 GLN A C 1
ATOM 867 O O . GLN A 1 115 ? 2.894 0.206 -0.694 1.00 98.50 115 GLN A O 1
ATOM 872 N N . THR A 1 116 ? 4.018 0.212 1.223 1.00 98.06 116 THR A N 1
ATOM 873 C CA . THR A 1 116 ? 4.932 1.289 0.841 1.00 98.06 116 THR A CA 1
ATOM 874 C C . THR A 1 116 ? 6.371 0.834 0.939 1.00 98.06 116 THR A C 1
ATOM 876 O O . THR A 1 116 ? 6.712 -0.017 1.757 1.00 98.06 116 THR A O 1
ATOM 879 N N . TRP A 1 117 ? 7.243 1.449 0.153 1.00 97.12 117 TRP A N 1
ATOM 880 C CA . TRP A 1 117 ? 8.664 1.401 0.438 1.00 97.12 117 TRP A CA 1
ATOM 881 C C . TRP A 1 117 ? 8.975 2.213 1.703 1.00 97.12 117 TRP A C 1
ATOM 883 O O . TRP A 1 117 ? 8.302 3.193 2.049 1.00 97.12 117 TRP A O 1
ATOM 893 N N . PHE A 1 118 ? 10.000 1.784 2.416 1.00 95.50 118 PHE A N 1
ATOM 894 C CA . PHE A 1 118 ? 10.517 2.419 3.613 1.00 95.50 118 PHE A CA 1
ATOM 895 C C . PHE A 1 118 ? 12.014 2.595 3.448 1.00 95.50 118 PHE A C 1
ATOM 897 O O . PHE A 1 118 ? 12.698 1.684 2.992 1.00 95.50 118 PHE A O 1
ATOM 904 N N . VAL A 1 119 ? 12.505 3.776 3.798 1.00 94.88 119 VAL A N 1
ATOM 905 C CA . VAL A 1 119 ? 13.908 4.148 3.647 1.00 94.88 119 VAL A CA 1
ATOM 906 C C . VAL A 1 119 ? 14.453 4.457 5.033 1.00 94.88 119 VAL A C 1
ATOM 908 O O . VAL A 1 119 ? 13.965 5.381 5.682 1.00 94.88 119 VAL A O 1
ATOM 911 N N . SER A 1 120 ? 15.449 3.691 5.474 1.00 90.88 120 SER A N 1
ATOM 912 C CA . SER A 1 120 ? 16.293 4.021 6.625 1.00 90.88 120 SER A CA 1
ATOM 913 C C . SER A 1 120 ? 17.744 4.190 6.196 1.00 90.88 120 SER A C 1
ATOM 915 O O . SER A 1 120 ? 18.092 3.939 5.049 1.00 90.88 120 SER A O 1
ATOM 917 N N . ASP A 1 121 ? 18.598 4.582 7.133 1.00 85.69 121 ASP A N 1
ATOM 918 C CA . ASP A 1 121 ? 20.059 4.577 7.008 1.00 85.69 121 ASP A CA 1
ATOM 919 C C . ASP A 1 121 ? 20.646 3.215 6.583 1.00 85.69 121 ASP A C 1
ATOM 921 O O . ASP A 1 121 ? 21.681 3.165 5.924 1.00 85.69 121 ASP A O 1
ATOM 925 N N . GLN A 1 122 ? 19.963 2.115 6.913 1.00 84.56 122 GLN A N 1
ATOM 926 C CA . GLN A 1 122 ? 20.329 0.739 6.550 1.00 84.56 122 GLN A CA 1
ATOM 927 C C . GLN A 1 122 ? 19.741 0.265 5.207 1.00 84.56 122 GLN A C 1
ATOM 929 O O . GLN A 1 122 ? 19.733 -0.942 4.920 1.00 84.56 122 GLN A O 1
ATOM 934 N N . GLY A 1 123 ? 19.182 1.172 4.410 1.00 91.19 123 GLY A N 1
ATOM 935 C CA . GLY A 1 123 ? 18.636 0.883 3.088 1.00 91.19 123 GLY A CA 1
ATOM 936 C C . GLY A 1 123 ? 17.127 0.776 3.022 1.00 91.19 123 GLY A C 1
ATOM 937 O O . GLY A 1 123 ? 16.386 0.938 3.991 1.00 91.19 123 GLY A O 1
ATOM 938 N N . GLY A 1 124 ? 16.676 0.502 1.809 1.00 93.50 124 GLY A N 1
ATOM 939 C CA . GLY A 1 124 ? 15.281 0.379 1.456 1.00 93.50 124 GLY A CA 1
ATOM 940 C C . GLY A 1 124 ? 14.698 -0.969 1.864 1.00 93.50 124 GLY A C 1
ATOM 941 O O . GLY A 1 124 ? 15.366 -2.001 1.759 1.00 93.50 124 GLY A O 1
ATOM 942 N N . MET A 1 125 ? 13.445 -0.990 2.307 1.00 95.00 125 MET A N 1
ATOM 943 C CA . MET A 1 125 ? 12.692 -2.222 2.550 1.00 95.00 125 MET A CA 1
ATOM 944 C C . MET A 1 125 ? 11.188 -2.041 2.328 1.00 95.00 125 MET A C 1
ATOM 946 O O . MET A 1 125 ? 10.673 -0.924 2.335 1.00 95.00 125 MET A O 1
ATOM 950 N N . GLY A 1 126 ? 10.471 -3.149 2.140 1.00 95.94 126 GLY A N 1
ATOM 951 C CA . GLY A 1 126 ? 9.014 -3.163 2.152 1.00 95.94 126 GLY A CA 1
ATOM 952 C C . GLY A 1 126 ? 8.442 -2.883 3.533 1.00 95.94 126 GLY A C 1
ATOM 953 O O . GLY A 1 126 ? 9.011 -3.275 4.551 1.00 95.94 126 GLY A O 1
ATOM 954 N N . HIS A 1 127 ? 7.315 -2.180 3.558 1.00 97.44 127 HIS A N 1
ATOM 955 C CA . HIS A 1 127 ? 6.650 -1.768 4.785 1.00 97.44 127 HIS A CA 1
ATOM 956 C C . HIS A 1 127 ? 5.158 -1.544 4.566 1.00 97.44 127 HIS A C 1
ATOM 958 O O . HIS A 1 127 ? 4.691 -1.403 3.435 1.00 97.44 127 HIS A O 1
ATOM 964 N N . TYR A 1 128 ? 4.413 -1.444 5.660 1.00 98.31 128 TYR A N 1
ATOM 965 C CA . TYR A 1 128 ? 2.999 -1.104 5.634 1.00 98.31 128 TYR A CA 1
ATOM 966 C C . TYR A 1 128 ? 2.728 0.104 6.519 1.00 98.31 128 TYR A C 1
ATOM 968 O O . TYR A 1 128 ? 3.299 0.242 7.600 1.00 98.31 128 TYR A O 1
ATOM 976 N N . ARG A 1 129 ? 1.823 0.968 6.065 1.00 98.31 129 ARG A N 1
ATOM 977 C CA . ARG A 1 129 ? 1.334 2.119 6.831 1.00 98.31 129 ARG A CA 1
ATOM 978 C C . ARG A 1 129 ? -0.181 2.083 6.869 1.00 98.31 129 ARG A C 1
ATOM 980 O O . ARG A 1 129 ? -0.808 1.781 5.856 1.00 98.31 129 ARG A O 1
ATOM 987 N N . LEU A 1 130 ? -0.765 2.388 8.022 1.00 98.81 130 LEU A N 1
ATOM 988 C CA . LEU A 1 130 ? -2.212 2.500 8.172 1.00 98.81 130 LEU A CA 1
ATOM 989 C C . LEU A 1 130 ? -2.605 3.973 8.147 1.00 98.81 130 LEU A C 1
ATOM 991 O O . LEU A 1 130 ? -2.321 4.717 9.082 1.00 98.81 130 LEU A O 1
ATOM 995 N N . ILE A 1 131 ? -3.260 4.389 7.074 1.00 98.88 131 ILE A N 1
ATOM 996 C CA . ILE A 1 131 ? -3.773 5.740 6.890 1.00 98.88 131 ILE A CA 1
ATOM 997 C C . ILE A 1 131 ? -5.055 5.882 7.701 1.00 98.88 131 ILE A C 1
ATOM 999 O O . ILE A 1 131 ? -6.017 5.137 7.500 1.00 98.88 131 ILE A O 1
ATOM 1003 N N . SER A 1 132 ? -5.059 6.849 8.610 1.00 98.56 132 SER A N 1
ATOM 1004 C CA . SER A 1 132 ? -6.187 7.179 9.480 1.00 98.56 132 SER A CA 1
ATOM 1005 C C . SER A 1 132 ? -6.759 8.561 9.197 1.00 98.56 132 SER A C 1
ATOM 1007 O O . SER A 1 132 ? -7.809 8.901 9.723 1.00 98.56 132 SER A O 1
ATOM 1009 N N . GLY A 1 133 ? -6.107 9.375 8.375 1.00 98.56 133 GLY A N 1
ATOM 1010 C CA . GLY A 1 133 ? -6.543 10.742 8.144 1.00 98.56 133 GLY A CA 1
ATOM 1011 C C . GLY A 1 133 ? -5.781 11.418 7.025 1.00 98.56 133 GLY A C 1
ATOM 1012 O O . GLY A 1 133 ? -4.807 10.873 6.513 1.00 98.56 133 GLY A O 1
ATOM 1013 N N . TYR A 1 134 ? -6.203 12.623 6.676 1.00 98.75 134 TYR A N 1
ATOM 1014 C CA . TYR A 1 134 ? -5.531 13.503 5.732 1.00 98.75 134 TYR A CA 1
ATOM 1015 C C . TYR A 1 134 ? -5.835 14.964 6.064 1.00 98.75 134 TYR A C 1
ATOM 1017 O O . TYR A 1 134 ? -6.845 15.242 6.707 1.00 98.75 134 TYR A O 1
ATOM 1025 N N . ASP A 1 135 ? -4.976 15.872 5.614 1.00 98.56 135 ASP A N 1
ATOM 1026 C CA . ASP A 1 135 ? -5.185 17.314 5.696 1.00 98.56 135 ASP A CA 1
ATOM 1027 C C . ASP A 1 135 ? -4.755 17.967 4.377 1.00 98.56 135 ASP A C 1
ATOM 1029 O O . ASP A 1 135 ? -3.576 17.954 4.020 1.00 98.56 135 ASP A O 1
ATOM 1033 N N . ASP A 1 136 ? -5.712 18.490 3.610 1.00 98.06 136 ASP A N 1
ATOM 1034 C CA . ASP A 1 136 ? -5.446 19.072 2.292 1.00 98.06 136 ASP A CA 1
ATOM 1035 C C . ASP A 1 136 ? -4.808 20.454 2.354 1.00 98.06 136 ASP A C 1
ATOM 1037 O O . ASP A 1 136 ? -4.061 20.803 1.442 1.00 98.06 136 ASP A O 1
ATOM 1041 N N . ALA A 1 137 ? -5.054 21.216 3.422 1.00 97.12 137 ALA A N 1
ATOM 1042 C CA . ALA A 1 137 ? -4.413 22.513 3.606 1.00 97.12 137 ALA A CA 1
ATOM 1043 C C . ALA A 1 137 ? -2.926 22.339 3.942 1.00 97.12 137 ALA A C 1
ATOM 1045 O O . ALA A 1 137 ? -2.087 23.086 3.442 1.00 97.12 137 ALA A O 1
ATOM 1046 N N . ALA A 1 138 ? -2.595 21.331 4.752 1.00 97.88 138 ALA A N 1
ATOM 1047 C CA . ALA A 1 138 ? -1.225 21.029 5.148 1.00 97.88 138 ALA A CA 1
ATOM 1048 C C . ALA A 1 138 ? -0.506 20.021 4.228 1.00 97.88 138 ALA A C 1
ATOM 1050 O O . ALA A 1 138 ? 0.715 19.903 4.291 1.00 97.88 138 ALA A O 1
ATOM 1051 N N . GLY A 1 139 ? -1.226 19.299 3.365 1.00 98.25 139 GLY A N 1
ATOM 1052 C CA . GLY A 1 139 ? -0.648 18.463 2.309 1.00 98.25 139 GLY A CA 1
ATOM 1053 C C . GLY A 1 139 ? -0.128 17.086 2.746 1.00 98.25 139 GLY A C 1
ATOM 1054 O O . GLY A 1 139 ? 0.795 16.564 2.111 1.00 98.25 139 GLY A O 1
ATOM 1055 N N . PHE A 1 140 ? -0.684 16.476 3.800 1.00 98.69 140 PHE A N 1
ATOM 1056 C CA . PHE A 1 140 ? -0.176 15.210 4.352 1.00 98.69 140 PHE A CA 1
ATOM 1057 C C . PHE A 1 140 ? -1.273 14.210 4.756 1.00 98.69 140 PHE A C 1
ATOM 1059 O O . PHE A 1 140 ? -2.432 14.566 4.965 1.00 98.69 140 PHE A O 1
ATOM 1066 N N . PHE A 1 141 ? -0.892 12.937 4.911 1.00 98.81 141 PHE A N 1
ATOM 1067 C CA . PHE A 1 141 ? -1.730 11.906 5.542 1.00 98.81 141 PHE A CA 1
ATOM 1068 C C . PHE A 1 141 ? -1.413 11.741 7.028 1.00 98.81 141 PHE A C 1
ATOM 1070 O O . PHE A 1 141 ? -0.250 11.737 7.405 1.00 98.81 141 PHE A O 1
ATOM 1077 N N . TRP A 1 142 ? -2.413 11.503 7.871 1.00 98.44 142 TRP A N 1
ATOM 1078 C CA . TRP A 1 142 ? -2.187 10.942 9.204 1.00 98.44 142 TRP A CA 1
ATOM 1079 C C . TRP A 1 142 ? -2.021 9.430 9.076 1.00 98.44 142 TRP A C 1
ATOM 1081 O O . TRP A 1 142 ? -2.895 8.754 8.524 1.00 98.44 142 TRP A O 1
ATOM 1091 N N . THR A 1 143 ? -0.904 8.894 9.567 1.00 98.44 143 THR A N 1
ATOM 1092 C CA . THR A 1 143 ? -0.612 7.460 9.480 1.00 98.44 143 THR A CA 1
ATOM 1093 C C . THR A 1 143 ? -0.118 6.880 10.800 1.00 98.44 143 THR A C 1
ATOM 1095 O O . THR A 1 143 ? 0.649 7.503 11.536 1.00 98.44 143 THR A O 1
ATOM 1098 N N . TYR A 1 144 ? -0.537 5.645 11.055 1.00 98.38 144 TYR A N 1
ATOM 1099 C CA . TYR A 1 144 ? 0.061 4.760 12.039 1.00 98.38 144 TYR A CA 1
ATOM 1100 C C . TYR A 1 144 ? 1.125 3.904 11.349 1.00 98.38 144 TYR A C 1
ATOM 1102 O O . TYR A 1 144 ? 0.866 3.265 10.324 1.00 98.38 144 TYR A O 1
ATOM 1110 N N . ASP A 1 145 ? 2.316 3.881 11.932 1.00 97.88 145 ASP A N 1
ATOM 1111 C CA . ASP A 1 145 ? 3.473 3.140 11.449 1.00 97.88 145 ASP A CA 1
ATOM 1112 C C . ASP A 1 145 ? 3.963 2.206 12.564 1.00 97.88 145 ASP A C 1
ATOM 1114 O O . ASP A 1 145 ? 4.206 2.629 13.698 1.00 97.88 145 ASP A O 1
ATOM 1118 N N . SER A 1 146 ? 4.090 0.911 12.273 1.00 97.19 146 SER A N 1
ATOM 1119 C CA . SER A 1 146 ? 4.511 -0.073 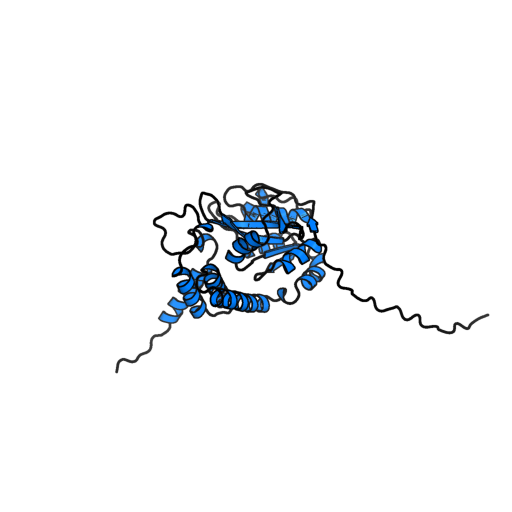13.275 1.00 97.19 146 SER A CA 1
ATOM 1120 C C . SER A 1 146 ? 5.980 0.066 13.683 1.00 97.19 146 SER A C 1
ATOM 1122 O O . SER A 1 146 ? 6.363 -0.421 14.744 1.00 97.19 146 SER A O 1
ATOM 1124 N N . TYR A 1 147 ? 6.800 0.717 12.858 1.00 96.00 147 TYR A N 1
ATOM 1125 C CA . TYR A 1 147 ? 8.207 0.985 13.130 1.00 96.00 147 TYR A CA 1
ATOM 1126 C C . TYR A 1 147 ? 8.373 2.350 13.812 1.00 96.00 147 TYR A C 1
ATOM 1128 O O . TYR A 1 147 ? 8.934 2.433 14.901 1.00 96.00 147 TYR A O 1
ATOM 1136 N N . ASN A 1 148 ? 7.816 3.406 13.211 1.00 95.94 148 ASN A N 1
ATOM 1137 C CA . ASN A 1 148 ? 8.054 4.795 13.622 1.00 95.94 148 ASN A CA 1
ATOM 1138 C C . ASN A 1 148 ? 7.042 5.362 14.636 1.00 95.94 148 ASN A C 1
ATOM 1140 O O . ASN A 1 148 ? 7.315 6.399 15.237 1.00 95.94 148 ASN A O 1
ATOM 1144 N N . GLY A 1 149 ? 5.882 4.729 14.841 1.00 96.19 149 GLY A N 1
ATOM 1145 C CA . GLY A 1 149 ? 4.882 5.174 15.820 1.00 96.19 149 GLY A CA 1
ATOM 1146 C C . GLY A 1 149 ? 3.535 5.634 15.229 1.00 96.19 149 GLY A C 1
ATOM 1147 O O . GLY A 1 149 ? 3.308 5.561 14.022 1.00 96.19 149 GLY A O 1
ATOM 1148 N N . PRO A 1 150 ? 2.601 6.100 16.078 1.00 94.06 150 PRO A N 1
ATOM 1149 C CA . PRO A 1 150 ? 1.189 6.311 15.723 1.00 94.06 150 PRO A CA 1
ATOM 1150 C C . PRO A 1 150 ? 0.847 7.622 14.994 1.00 94.06 150 PRO A C 1
ATOM 1152 O O . PRO A 1 150 ? -0.320 7.853 14.693 1.00 94.06 150 PRO A O 1
ATOM 1155 N N . ASN A 1 151 ? 1.812 8.516 14.772 1.00 92.88 151 ASN A N 1
ATOM 1156 C CA . ASN A 1 151 ? 1.545 9.894 14.341 1.00 92.88 151 ASN A CA 1
ATOM 1157 C C . ASN A 1 151 ? 2.516 10.355 13.248 1.00 92.88 151 ASN A C 1
ATOM 1159 O O . ASN A 1 151 ? 3.103 11.435 13.325 1.00 92.88 151 ASN A O 1
ATOM 1163 N N . ILE A 1 152 ? 2.733 9.501 12.251 1.00 97.12 152 ILE A N 1
ATOM 1164 C CA . ILE A 1 152 ? 3.608 9.820 11.126 1.00 97.12 152 ILE A CA 1
ATOM 1165 C C . ILE A 1 152 ? 2.793 10.556 10.073 1.00 97.12 152 ILE A C 1
ATOM 1167 O O . ILE A 1 152 ? 1.697 10.124 9.710 1.00 97.12 152 ILE A O 1
ATOM 1171 N N . ARG A 1 153 ? 3.335 11.678 9.598 1.00 98.19 153 ARG A N 1
ATOM 1172 C CA . ARG A 1 153 ? 2.653 12.609 8.695 1.00 98.19 153 ARG A CA 1
ATOM 1173 C C . ARG A 1 153 ? 3.382 12.716 7.359 1.00 98.19 153 ARG A C 1
ATOM 1175 O O . ARG A 1 153 ? 4.027 13.732 7.111 1.00 98.19 153 ARG A O 1
ATOM 1182 N N . PRO A 1 154 ? 3.380 11.665 6.519 1.00 97.88 154 PRO A N 1
ATOM 1183 C CA . PRO A 1 154 ? 4.036 11.759 5.230 1.00 97.88 154 PRO A CA 1
ATOM 1184 C C . PRO A 1 154 ? 3.272 12.740 4.333 1.00 97.88 154 PRO A C 1
ATOM 1186 O O . PRO A 1 154 ? 2.054 12.628 4.161 1.00 97.88 154 PRO A O 1
ATOM 1189 N N . GLU A 1 155 ? 4.003 13.682 3.740 1.00 98.56 155 GLU A N 1
ATOM 1190 C CA . GLU A 1 155 ? 3.476 14.542 2.681 1.00 98.56 155 GLU A CA 1
ATOM 1191 C C . GLU A 1 155 ? 2.968 13.694 1.513 1.00 98.56 155 GLU A C 1
ATOM 1193 O O . GLU A 1 155 ? 3.554 12.660 1.179 1.00 98.56 155 GLU A O 1
ATOM 1198 N N . TYR A 1 156 ? 1.908 14.146 0.843 1.00 98.69 156 TYR A N 1
ATOM 1199 C CA . TYR A 1 156 ? 1.259 13.376 -0.222 1.00 98.69 156 TYR A CA 1
ATOM 1200 C C . TYR A 1 156 ? 2.214 12.927 -1.328 1.00 98.69 156 TYR A C 1
ATOM 1202 O O . TYR A 1 156 ? 2.144 11.785 -1.783 1.00 98.69 156 TYR A O 1
ATOM 1210 N N . ARG A 1 157 ? 3.124 13.813 -1.748 1.00 97.88 157 ARG A N 1
ATOM 1211 C CA . ARG A 1 157 ? 4.087 13.518 -2.813 1.00 97.88 157 ARG A CA 1
ATOM 1212 C C . ARG A 1 157 ? 5.088 12.447 -2.391 1.00 97.88 157 ARG A C 1
ATOM 1214 O O . ARG A 1 157 ? 5.403 11.557 -3.177 1.00 97.88 157 ARG A O 1
ATOM 1221 N N . GLU A 1 158 ? 5.595 12.535 -1.166 1.00 97.75 158 GLU A N 1
ATOM 1222 C CA . GLU A 1 158 ? 6.566 11.571 -0.655 1.00 97.75 158 GLU A CA 1
ATOM 1223 C C . GLU A 1 158 ? 5.909 10.221 -0.351 1.00 97.75 158 GLU A C 1
ATOM 1225 O O . GLU A 1 158 ? 6.479 9.172 -0.658 1.00 97.75 158 GLU A O 1
ATOM 1230 N N . PHE A 1 159 ? 4.678 10.241 0.165 1.00 98.62 159 PHE A N 1
ATOM 1231 C CA . PHE A 1 159 ? 3.861 9.046 0.320 1.00 98.62 159 PHE A CA 1
ATOM 1232 C C . PHE A 1 159 ? 3.652 8.338 -1.024 1.00 98.62 159 PHE A C 1
ATOM 1234 O O . PHE A 1 159 ? 3.990 7.160 -1.135 1.00 98.62 159 PHE A O 1
ATOM 1241 N N . ASP A 1 160 ? 3.151 9.041 -2.050 1.00 98.31 160 ASP A N 1
ATOM 1242 C CA . ASP A 1 160 ? 2.867 8.436 -3.360 1.00 98.31 160 ASP A CA 1
ATOM 1243 C C . ASP A 1 160 ? 4.129 7.851 -3.992 1.00 98.31 160 ASP A C 1
ATOM 1245 O O . ASP A 1 160 ? 4.109 6.736 -4.507 1.00 98.31 160 ASP A O 1
ATOM 1249 N N . ARG A 1 161 ? 5.259 8.550 -3.869 1.00 96.50 161 ARG A N 1
ATOM 1250 C CA . ARG A 1 161 ? 6.550 8.061 -4.350 1.00 96.50 161 ARG A CA 1
ATOM 1251 C C . ARG A 1 161 ? 6.915 6.697 -3.759 1.00 96.50 161 ARG A C 1
ATOM 1253 O O . ARG A 1 161 ? 7.318 5.796 -4.492 1.00 96.50 161 ARG A O 1
ATOM 1260 N N . LEU A 1 162 ? 6.811 6.553 -2.439 1.00 97.69 162 LEU A N 1
ATOM 1261 C CA . LEU A 1 162 ? 7.136 5.306 -1.743 1.00 97.69 162 LEU A CA 1
ATOM 1262 C C . LEU A 1 162 ? 6.068 4.229 -1.974 1.00 97.69 162 LEU A C 1
ATOM 1264 O O . LEU A 1 162 ? 6.381 3.042 -2.007 1.00 97.69 162 LEU A O 1
ATOM 1268 N N . TRP A 1 163 ? 4.812 4.628 -2.143 1.00 98.44 163 TRP A N 1
ATOM 1269 C CA . TRP A 1 163 ? 3.677 3.742 -2.397 1.00 98.44 163 TRP A CA 1
ATOM 1270 C C . TRP A 1 163 ? 3.682 3.160 -3.816 1.00 98.44 163 TRP A C 1
ATOM 1272 O O . TRP A 1 163 ? 3.358 1.989 -4.028 1.00 98.44 163 TRP A O 1
ATOM 1282 N N . ARG A 1 164 ? 4.125 3.953 -4.794 1.00 96.38 164 ARG A N 1
ATOM 1283 C CA . ARG A 1 164 ? 4.236 3.563 -6.202 1.00 96.38 164 ARG A CA 1
ATOM 1284 C C . ARG A 1 164 ? 5.152 2.363 -6.417 1.00 96.38 164 ARG A C 1
ATOM 1286 O O . ARG A 1 164 ? 4.888 1.597 -7.334 1.00 96.38 164 ARG A O 1
ATOM 1293 N N . VAL A 1 165 ? 6.157 2.153 -5.563 1.00 96.19 165 VAL A N 1
ATOM 1294 C CA . VAL A 1 165 ? 7.051 0.975 -5.605 1.00 96.19 165 VAL A CA 1
ATOM 1295 C C . VAL A 1 165 ? 6.278 -0.353 -5.594 1.00 96.19 165 VAL A C 1
ATOM 1297 O O . VAL A 1 165 ? 6.771 -1.347 -6.114 1.00 96.19 165 VAL A O 1
ATOM 1300 N N . TYR A 1 166 ? 5.062 -0.352 -5.040 1.00 97.44 166 TYR A N 1
ATOM 1301 C CA . TYR A 1 166 ? 4.167 -1.505 -4.950 1.00 97.44 166 TYR A CA 1
ATOM 1302 C C . TYR A 1 166 ? 2.896 -1.327 -5.790 1.00 97.44 166 TYR A C 1
ATOM 1304 O O . TYR A 1 166 ? 1.815 -1.705 -5.347 1.00 97.44 166 TYR A O 1
ATOM 1312 N N . ASN A 1 167 ? 2.965 -0.699 -6.970 1.00 97.38 167 ASN A N 1
ATOM 1313 C CA . ASN A 1 167 ? 1.790 -0.443 -7.825 1.00 97.38 167 ASN A CA 1
ATOM 1314 C C . ASN A 1 167 ? 0.616 0.243 -7.098 1.00 97.38 167 ASN A C 1
ATOM 1316 O O . ASN A 1 167 ? -0.551 0.021 -7.430 1.00 97.38 167 ASN A O 1
ATOM 1320 N N . ARG A 1 168 ? 0.919 1.066 -6.083 1.00 98.31 168 ARG A N 1
ATOM 1321 C CA . ARG A 1 168 ? -0.084 1.728 -5.238 1.00 98.31 168 ARG A CA 1
ATOM 1322 C C . ARG A 1 168 ? -1.073 0.729 -4.613 1.00 98.31 168 ARG A C 1
ATOM 1324 O O . ARG A 1 168 ? -2.288 0.933 -4.611 1.00 98.31 168 ARG A O 1
ATOM 1331 N N . THR A 1 169 ? -0.534 -0.377 -4.095 1.00 98.62 169 THR A N 1
ATOM 1332 C CA . THR A 1 169 ? -1.290 -1.448 -3.427 1.00 98.62 169 THR A CA 1
ATOM 1333 C C . THR A 1 169 ? -1.874 -0.986 -2.097 1.00 98.62 169 THR A C 1
ATOM 1335 O O . THR A 1 169 ? -1.182 -0.380 -1.272 1.00 98.62 169 THR A O 1
ATOM 1338 N N . TYR A 1 170 ? -3.144 -1.306 -1.860 1.00 98.81 170 TYR A N 1
ATOM 1339 C CA . TYR A 1 170 ? -3.854 -0.959 -0.636 1.00 98.81 170 TYR A CA 1
ATOM 1340 C C . TYR A 1 170 ? -4.804 -2.066 -0.174 1.00 98.81 170 TYR A C 1
ATOM 1342 O O . TYR A 1 170 ? -5.289 -2.878 -0.966 1.00 98.81 170 TYR A O 1
ATOM 1350 N N . LEU A 1 171 ? -5.104 -2.072 1.125 1.00 98.81 171 LEU A N 1
ATOM 1351 C CA . LEU A 1 171 ? -6.143 -2.904 1.716 1.00 98.81 171 LEU A CA 1
ATOM 1352 C C . LEU A 1 171 ? -7.098 -2.050 2.545 1.00 98.81 171 LEU A C 1
ATOM 1354 O O . LEU A 1 171 ? -6.685 -1.157 3.283 1.00 98.81 171 LEU A O 1
ATOM 1358 N N . VAL A 1 172 ? -8.381 -2.388 2.477 1.00 98.62 172 VAL A N 1
ATOM 1359 C CA . VAL A 1 172 ? -9.422 -1.832 3.343 1.00 98.62 172 VAL A CA 1
ATOM 1360 C C . VAL A 1 172 ? -10.078 -2.986 4.079 1.00 98.62 172 VAL A C 1
ATOM 1362 O O . VAL A 1 172 ? -10.698 -3.846 3.448 1.00 98.62 172 VAL A O 1
ATOM 1365 N N . VAL A 1 173 ? -9.935 -3.002 5.402 1.00 98.75 173 VAL A N 1
ATOM 1366 C CA . VAL A 1 173 ? -10.541 -3.999 6.293 1.00 98.75 173 VAL A CA 1
ATOM 1367 C C . VAL A 1 173 ? -11.777 -3.392 6.934 1.00 98.75 173 VAL A C 1
ATOM 1369 O O . VAL A 1 173 ? -11.718 -2.276 7.451 1.00 98.75 173 VAL A O 1
ATOM 1372 N N . TYR A 1 174 ? -12.899 -4.104 6.900 1.00 98.75 174 TYR A N 1
ATOM 1373 C CA . TYR A 1 174 ? -14.168 -3.604 7.421 1.00 98.75 174 TYR A CA 1
ATOM 1374 C C . TYR A 1 174 ? -15.108 -4.744 7.840 1.00 98.75 174 TYR A C 1
ATOM 1376 O O . TYR A 1 174 ? -15.011 -5.855 7.318 1.00 98.75 174 TYR A O 1
ATOM 1384 N N . PRO A 1 175 ? -16.047 -4.509 8.775 1.00 98.44 175 PRO A N 1
ATOM 1385 C CA . PRO A 1 175 ? -17.068 -5.490 9.120 1.00 98.44 175 PRO A CA 1
ATOM 1386 C C . PRO A 1 175 ? -17.918 -5.839 7.898 1.00 98.44 175 PRO A C 1
ATOM 1388 O O . PRO A 1 175 ? -18.369 -4.930 7.203 1.00 98.44 175 PRO A O 1
ATOM 1391 N N . SER A 1 176 ? -18.220 -7.120 7.675 1.00 97.00 176 SER A N 1
ATOM 1392 C CA . SER A 1 176 ? -18.908 -7.599 6.460 1.00 97.00 176 SER A CA 1
ATOM 1393 C C . SER A 1 176 ? -20.225 -6.873 6.153 1.00 97.00 176 SER A C 1
ATOM 1395 O O . SER A 1 176 ? -20.534 -6.613 4.994 1.00 97.00 176 SER A O 1
ATOM 1397 N N . ARG A 1 177 ? -20.948 -6.401 7.181 1.00 97.38 177 ARG A N 1
ATOM 1398 C CA . ARG A 1 177 ? -22.155 -5.560 7.029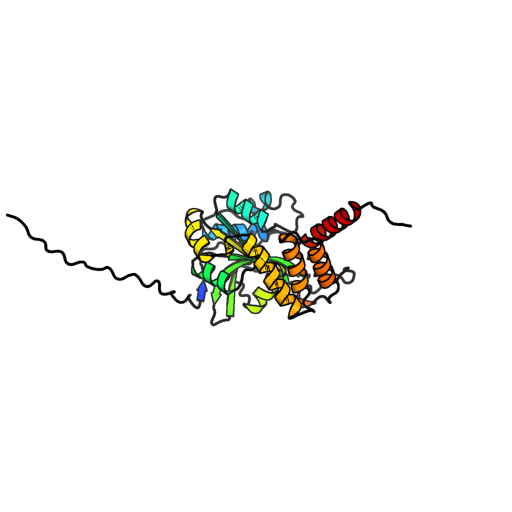 1.00 97.38 177 ARG A CA 1
ATOM 1399 C C . ARG A 1 177 ? -21.940 -4.244 6.258 1.00 97.38 177 ARG A C 1
ATOM 1401 O O . ARG A 1 177 ? -22.909 -3.615 5.857 1.00 97.38 177 ARG A O 1
ATOM 1408 N N . ARG A 1 178 ? -20.692 -3.800 6.068 1.00 98.06 178 ARG A N 1
ATOM 1409 C CA . ARG A 1 178 ? -20.321 -2.568 5.345 1.00 98.06 178 ARG A CA 1
ATOM 1410 C C . ARG A 1 178 ? -19.916 -2.806 3.884 1.00 98.06 178 ARG A C 1
ATOM 1412 O O . ARG A 1 178 ? -19.505 -1.865 3.210 1.00 98.06 178 ARG A O 1
ATOM 1419 N N . GLN A 1 179 ? -20.055 -4.028 3.370 1.00 97.19 179 GLN A N 1
ATOM 1420 C CA . GLN A 1 179 ? -19.633 -4.381 2.011 1.00 97.19 179 GLN A CA 1
ATOM 1421 C C . GLN A 1 179 ? -20.295 -3.539 0.914 1.00 97.19 179 GLN A C 1
ATOM 1423 O O . GLN A 1 179 ? -19.609 -3.128 -0.023 1.00 97.19 179 GLN A O 1
ATOM 1428 N N . ILE A 1 180 ? -21.593 -3.241 1.032 1.00 97.44 180 ILE A N 1
ATOM 1429 C CA . ILE A 1 180 ? -22.317 -2.442 0.031 1.00 97.44 180 ILE A CA 1
ATOM 1430 C C . ILE A 1 180 ? -21.768 -1.000 -0.035 1.00 97.44 180 ILE A C 1
ATOM 1432 O O . ILE A 1 180 ? -21.299 -0.618 -1.109 1.00 97.44 180 ILE A O 1
ATOM 1436 N N . PRO A 1 181 ? -21.718 -0.222 1.071 1.00 97.62 181 PRO A N 1
ATOM 1437 C CA . PRO A 1 181 ? -21.108 1.110 1.059 1.00 97.62 181 PRO A CA 1
ATOM 1438 C C . PRO A 1 181 ? -19.668 1.129 0.536 1.00 97.62 181 PRO A C 1
ATOM 1440 O O . PRO A 1 181 ? -19.305 1.996 -0.253 1.00 97.62 181 PRO A O 1
ATOM 1443 N N . VAL A 1 182 ? -18.838 0.157 0.930 1.00 97.94 182 VAL A N 1
ATOM 1444 C CA . VAL A 1 182 ? -17.446 0.089 0.456 1.00 97.94 182 VAL A CA 1
ATOM 1445 C C . VAL A 1 182 ? -17.385 -0.164 -1.051 1.00 97.94 182 VAL A C 1
ATOM 1447 O O . VAL A 1 182 ? -16.611 0.484 -1.751 1.00 97.94 182 VAL A O 1
ATOM 1450 N N . SER A 1 183 ? -18.230 -1.050 -1.577 1.00 97.62 183 SER A N 1
ATOM 1451 C CA . SER A 1 183 ? -18.292 -1.328 -3.018 1.00 97.62 183 SER A CA 1
ATOM 1452 C C . SER A 1 183 ? -18.697 -0.089 -3.823 1.00 97.62 183 SER A C 1
ATOM 1454 O O . SER A 1 183 ? -18.125 0.168 -4.880 1.00 97.62 183 SER A O 1
ATOM 1456 N N . GLN A 1 184 ? -19.613 0.728 -3.294 1.00 97.38 184 GLN A N 1
ATOM 1457 C CA . GLN A 1 184 ? -20.005 2.003 -3.905 1.00 97.38 184 GLN A CA 1
ATOM 1458 C C . GLN A 1 184 ? -18.845 3.011 -3.942 1.00 97.38 184 GLN A C 1
ATOM 1460 O O . GLN A 1 184 ? -18.630 3.656 -4.966 1.00 97.38 184 GLN A O 1
ATOM 1465 N N . LEU A 1 185 ? -18.051 3.110 -2.867 1.00 97.12 185 LEU A N 1
ATOM 1466 C CA . LEU A 1 185 ? -16.864 3.979 -2.820 1.00 97.12 185 LEU A CA 1
ATOM 1467 C C . LEU A 1 185 ? -15.765 3.527 -3.793 1.00 97.12 185 LEU A C 1
ATOM 1469 O O . LEU A 1 185 ? -15.007 4.353 -4.302 1.00 97.12 185 LEU A O 1
ATOM 1473 N N . LEU A 1 186 ? -15.659 2.220 -4.035 1.00 97.38 186 LEU A N 1
ATOM 1474 C CA . LEU A 1 186 ? -14.678 1.630 -4.946 1.00 97.38 186 LEU A CA 1
ATOM 1475 C C . LEU A 1 186 ? -15.079 1.798 -6.420 1.00 97.38 186 LEU A C 1
ATOM 1477 O O . LEU A 1 186 ? -14.216 2.037 -7.265 1.00 97.38 186 LEU A O 1
ATOM 1481 N N . GLY A 1 187 ? -16.367 1.681 -6.753 1.00 96.88 187 GLY A N 1
ATOM 1482 C CA . GLY A 1 187 ? -16.834 1.724 -8.139 1.00 96.88 187 GLY A CA 1
ATOM 1483 C C . GLY A 1 187 ? -16.212 0.604 -8.980 1.00 96.88 187 GLY A C 1
ATOM 1484 O O . GLY A 1 187 ? -16.227 -0.562 -8.582 1.00 96.88 187 GLY A O 1
ATOM 1485 N N . GLN A 1 188 ? -15.612 0.944 -10.127 1.00 96.50 188 GLN A N 1
ATOM 1486 C CA . GLN A 1 188 ? -14.958 -0.031 -11.020 1.00 96.50 188 GLN A CA 1
ATOM 1487 C C . GLN A 1 188 ? -13.815 -0.805 -10.343 1.00 96.50 188 GLN A C 1
ATOM 1489 O O . GLN A 1 188 ? -13.552 -1.951 -10.702 1.00 96.50 188 GLN A O 1
ATOM 1494 N N . ARG A 1 189 ? -13.217 -0.227 -9.291 1.00 96.56 189 ARG A N 1
ATOM 1495 C CA . ARG A 1 189 ? -12.152 -0.834 -8.477 1.00 96.56 189 ARG A CA 1
ATOM 1496 C C . ARG A 1 189 ? -12.589 -2.101 -7.746 1.00 96.56 189 ARG A C 1
ATOM 1498 O O . ARG A 1 189 ? -11.763 -2.816 -7.183 1.00 96.56 189 ARG A O 1
ATOM 1505 N N . THR A 1 190 ? -13.888 -2.396 -7.714 1.00 96.06 190 THR A N 1
ATOM 1506 C CA . THR A 1 190 ? -14.404 -3.680 -7.222 1.00 96.06 190 THR A CA 1
ATOM 1507 C C . THR A 1 190 ? -13.940 -4.857 -8.086 1.00 96.06 190 THR A C 1
ATOM 1509 O O . THR A 1 190 ? -13.636 -5.911 -7.528 1.00 96.06 190 THR A O 1
ATOM 1512 N N . GLY A 1 191 ? -13.806 -4.669 -9.405 1.00 95.81 191 GLY A N 1
ATOM 1513 C CA . GLY A 1 191 ? -13.398 -5.703 -10.357 1.00 95.81 191 GLY A CA 1
ATOM 1514 C C . GLY A 1 191 ? -11.883 -5.788 -10.541 1.00 95.81 191 GLY A C 1
ATOM 1515 O O . GLY A 1 191 ? -11.236 -4.808 -10.903 1.00 95.81 191 GLY A O 1
ATOM 1516 N N . LEU A 1 192 ? -11.318 -6.979 -10.335 1.00 93.62 192 LEU A N 1
ATOM 1517 C CA . LEU A 1 192 ? -9.875 -7.217 -10.447 1.00 93.62 192 LEU A CA 1
ATOM 1518 C C . LEU A 1 192 ? -9.350 -7.029 -11.882 1.00 93.62 192 LEU A C 1
ATOM 1520 O O . LEU A 1 192 ? -8.301 -6.428 -12.079 1.00 93.62 192 LEU A O 1
ATOM 1524 N N . ASP A 1 193 ? -10.121 -7.433 -12.889 1.00 96.81 193 ASP A N 1
ATOM 1525 C CA . ASP A 1 193 ? -9.751 -7.240 -14.296 1.00 96.81 193 ASP A CA 1
ATOM 1526 C C . ASP A 1 193 ? -9.619 -5.762 -14.677 1.00 96.81 193 ASP A C 1
ATOM 1528 O O . ASP A 1 193 ? -8.765 -5.383 -15.482 1.00 96.81 193 ASP A O 1
ATOM 1532 N N . TRP A 1 194 ? -10.487 -4.911 -14.116 1.00 97.69 194 TRP A N 1
ATOM 1533 C CA . TRP A 1 194 ? -10.387 -3.468 -14.315 1.00 97.69 194 TRP A CA 1
ATOM 1534 C C . TRP A 1 194 ? -9.107 -2.934 -13.674 1.00 97.69 194 TRP A C 1
ATOM 1536 O O . TRP A 1 194 ? -8.382 -2.176 -14.314 1.00 97.69 194 TRP A O 1
ATOM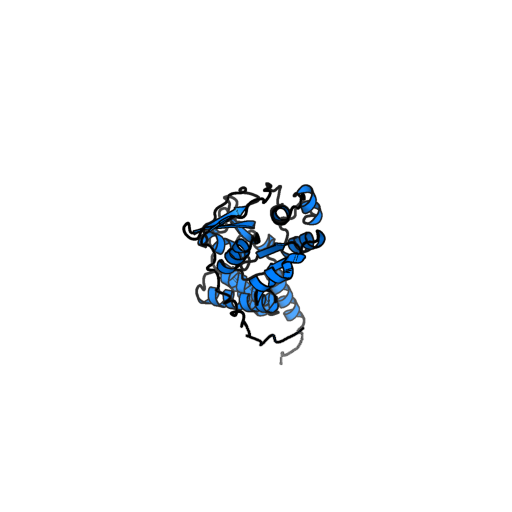 1546 N N . GLU A 1 195 ? -8.806 -3.379 -12.454 1.00 97.44 195 GLU A N 1
ATOM 1547 C CA . GLU A 1 195 ? -7.603 -3.004 -11.710 1.00 97.44 195 GLU A CA 1
ATOM 1548 C C . GLU A 1 195 ? -6.322 -3.382 -12.476 1.00 97.44 195 GLU A C 1
ATOM 1550 O O . GLU A 1 195 ? -5.449 -2.535 -12.660 1.00 97.44 195 GLU A O 1
ATOM 1555 N N . TYR A 1 196 ? -6.232 -4.602 -13.018 1.00 98.19 196 TYR A N 1
ATOM 1556 C CA . TYR A 1 196 ? -5.077 -5.041 -13.813 1.00 98.19 196 TYR A CA 1
ATOM 1557 C C . TYR A 1 196 ? -4.892 -4.233 -15.096 1.00 98.19 196 TYR A C 1
ATOM 1559 O O . TYR A 1 196 ? -3.788 -3.763 -15.383 1.00 98.19 196 TYR A O 1
ATOM 1567 N N . ARG A 1 197 ? -5.973 -4.001 -15.853 1.00 98.44 197 ARG A N 1
ATOM 1568 C CA . ARG A 1 197 ? -5.900 -3.163 -17.059 1.00 98.44 197 ARG A CA 1
ATOM 1569 C C . ARG A 1 197 ? -5.498 -1.732 -16.721 1.00 98.44 197 ARG A C 1
ATOM 1571 O O . ARG A 1 197 ? -4.662 -1.155 -17.417 1.00 98.44 197 ARG A O 1
ATOM 1578 N N . LYS A 1 198 ? -6.047 -1.169 -15.640 1.00 98.56 198 LYS A N 1
ATOM 1579 C CA . LYS A 1 198 ? -5.718 0.191 -15.215 1.00 98.56 198 LYS A CA 1
ATOM 1580 C C . LYS A 1 198 ? -4.267 0.307 -14.747 1.00 98.56 198 LYS A C 1
ATOM 1582 O O . LYS A 1 198 ? -3.626 1.316 -15.033 1.00 98.56 198 LYS A O 1
ATOM 1587 N N . ALA A 1 199 ? -3.731 -0.724 -14.094 1.00 98.38 199 ALA A N 1
ATOM 1588 C CA . ALA A 1 199 ? -2.340 -0.765 -13.647 1.00 98.38 199 ALA A CA 1
ATOM 1589 C C . ALA A 1 199 ? -1.384 -0.705 -14.835 1.00 98.38 199 ALA A C 1
ATOM 1591 O O . ALA A 1 199 ? -0.491 0.142 -14.868 1.00 98.38 199 ALA A O 1
ATOM 1592 N N . ALA A 1 200 ? -1.643 -1.526 -15.857 1.00 98.62 200 ALA A N 1
ATOM 1593 C CA . ALA A 1 200 ? -0.853 -1.534 -17.079 1.00 98.62 200 ALA A CA 1
ATOM 1594 C C . ALA A 1 200 ? -0.943 -0.200 -17.836 1.00 98.62 200 ALA A C 1
ATOM 1596 O O . ALA A 1 200 ? 0.072 0.280 -18.336 1.00 98.62 200 ALA A O 1
ATOM 1597 N N . GLU A 1 201 ? -2.124 0.425 -17.896 1.00 98.50 201 GLU A N 1
ATOM 1598 C CA . GLU A 1 201 ? -2.308 1.751 -18.503 1.00 98.50 201 GLU A CA 1
ATOM 1599 C C . GLU A 1 201 ? -1.472 2.822 -17.783 1.00 98.50 201 GLU A C 1
ATOM 1601 O O . GLU A 1 201 ? -0.714 3.553 -18.426 1.00 98.50 201 GLU A O 1
ATOM 1606 N N . ILE A 1 202 ? -1.573 2.893 -16.450 1.00 98.25 202 ILE A N 1
ATOM 1607 C CA . ILE A 1 202 ? -0.828 3.858 -15.630 1.00 98.25 202 ILE A CA 1
ATOM 1608 C C . ILE A 1 202 ? 0.674 3.631 -15.782 1.00 98.25 202 ILE A C 1
ATOM 1610 O O . ILE A 1 202 ? 1.398 4.570 -16.102 1.00 98.25 202 ILE A O 1
ATOM 1614 N N . ALA A 1 203 ? 1.144 2.396 -15.603 1.00 98.25 203 ALA A N 1
ATOM 1615 C CA . ALA A 1 203 ? 2.566 2.082 -15.665 1.00 98.25 203 ALA A CA 1
ATOM 1616 C C . ALA A 1 203 ? 3.151 2.311 -17.068 1.00 98.25 203 ALA A C 1
ATOM 1618 O O . ALA A 1 203 ? 4.266 2.817 -17.203 1.00 98.25 203 ALA A O 1
ATOM 1619 N N . ARG A 1 204 ? 2.389 2.023 -18.132 1.00 98.50 204 ARG A N 1
ATOM 1620 C CA . ARG A 1 204 ? 2.782 2.339 -19.514 1.00 98.50 204 ARG A CA 1
ATOM 1621 C C . ARG A 1 204 ? 2.899 3.844 -19.729 1.00 98.50 204 ARG A C 1
ATOM 1623 O O . ARG A 1 204 ? 3.887 4.300 -20.293 1.00 98.50 204 ARG A O 1
ATOM 1630 N N . LYS A 1 205 ? 1.930 4.624 -19.247 1.00 98.44 205 LYS A N 1
ATOM 1631 C CA . LYS A 1 205 ? 1.988 6.087 -19.328 1.00 98.44 205 LYS A CA 1
ATOM 1632 C C . LYS A 1 205 ? 3.184 6.643 -18.553 1.00 98.44 205 LYS A C 1
ATOM 1634 O O . LYS A 1 205 ? 3.924 7.462 -19.086 1.00 98.44 205 LYS A O 1
ATOM 1639 N N . GLU A 1 206 ? 3.390 6.196 -17.315 1.00 97.12 206 GLU A N 1
ATOM 1640 C CA . GLU A 1 206 ? 4.497 6.654 -16.468 1.00 97.12 206 GLU A CA 1
ATOM 1641 C C . GLU A 1 206 ? 5.860 6.318 -17.092 1.00 97.12 206 GLU A C 1
ATOM 1643 O O . GLU A 1 206 ? 6.714 7.199 -17.164 1.00 97.12 206 GLU A O 1
ATOM 1648 N N . SER A 1 207 ? 6.040 5.097 -17.609 1.00 97.44 207 SER A N 1
ATOM 1649 C CA . SER A 1 207 ? 7.295 4.659 -18.244 1.00 97.44 207 SER A CA 1
ATOM 1650 C C . SER A 1 207 ? 7.569 5.358 -19.577 1.00 97.44 207 SER A C 1
ATOM 1652 O O . SER A 1 207 ? 8.723 5.605 -19.910 1.00 97.44 207 SER A O 1
ATOM 1654 N N . GLN A 1 208 ? 6.535 5.741 -20.329 1.00 97.50 208 GLN A N 1
ATOM 1655 C CA . GLN A 1 208 ? 6.694 6.533 -21.553 1.00 97.50 208 GLN A CA 1
ATOM 1656 C C . GLN A 1 208 ? 6.998 8.005 -21.260 1.00 97.50 208 GLN A C 1
ATOM 1658 O O . GLN A 1 208 ? 7.858 8.595 -21.909 1.00 97.50 208 GLN A O 1
ATOM 1663 N N . SER A 1 209 ? 6.314 8.604 -20.282 1.00 97.81 209 SER A N 1
ATOM 1664 C CA . SER A 1 209 ? 6.563 9.988 -19.865 1.00 97.81 209 SER A CA 1
ATOM 1665 C C . SER A 1 209 ? 7.904 10.160 -19.155 1.00 97.81 209 SER A C 1
ATOM 1667 O O . SER A 1 209 ? 8.525 11.211 -19.278 1.00 97.81 209 SER A O 1
ATOM 1669 N N . HIS A 1 210 ? 8.362 9.134 -18.437 1.00 94.88 210 HIS A N 1
ATOM 1670 C CA . HIS A 1 210 ? 9.633 9.138 -17.718 1.00 94.88 210 HIS A CA 1
ATOM 1671 C C . HIS A 1 210 ? 10.418 7.852 -18.030 1.00 94.88 210 HIS A C 1
ATOM 1673 O O . HIS A 1 210 ? 10.488 6.949 -17.197 1.00 94.88 210 HIS A O 1
ATOM 1679 N N . PRO A 1 211 ? 11.058 7.750 -19.212 1.00 95.06 211 PRO A N 1
ATOM 1680 C CA . PRO A 1 211 ? 11.751 6.532 -19.652 1.00 95.06 211 PRO A CA 1
ATOM 1681 C C . PRO A 1 211 ? 12.933 6.084 -18.790 1.00 95.06 211 PRO A C 1
ATOM 1683 O O . PRO A 1 211 ? 13.450 4.985 -19.011 1.00 95.06 211 PRO A O 1
ATOM 1686 N N . THR A 1 212 ? 13.373 6.926 -17.853 1.00 92.81 212 THR A N 1
ATOM 1687 C CA . THR A 1 212 ? 14.429 6.645 -16.872 1.00 92.81 212 THR A CA 1
ATOM 1688 C C . THR A 1 212 ? 13.893 6.261 -15.491 1.00 92.81 212 THR A C 1
ATOM 1690 O O . THR A 1 212 ? 14.684 6.075 -14.575 1.00 92.81 212 THR A O 1
ATOM 1693 N N . ASP A 1 213 ? 12.573 6.166 -15.322 1.00 92.19 213 ASP A N 1
ATOM 1694 C CA . ASP A 1 213 ? 11.935 5.755 -14.072 1.00 92.19 213 ASP A CA 1
ATOM 1695 C C . ASP A 1 213 ? 11.876 4.224 -13.986 1.00 92.19 213 ASP A C 1
ATOM 1697 O O . ASP A 1 213 ? 11.045 3.572 -14.623 1.00 92.19 213 ASP A O 1
ATOM 1701 N N . ASP A 1 214 ? 12.787 3.647 -13.209 1.00 92.56 214 ASP A N 1
ATOM 1702 C CA . ASP A 1 214 ? 12.913 2.208 -12.985 1.00 92.56 214 ASP A CA 1
ATOM 1703 C C . ASP A 1 214 ? 11.631 1.588 -12.416 1.00 92.56 214 ASP A C 1
ATOM 1705 O O . ASP A 1 214 ? 11.183 0.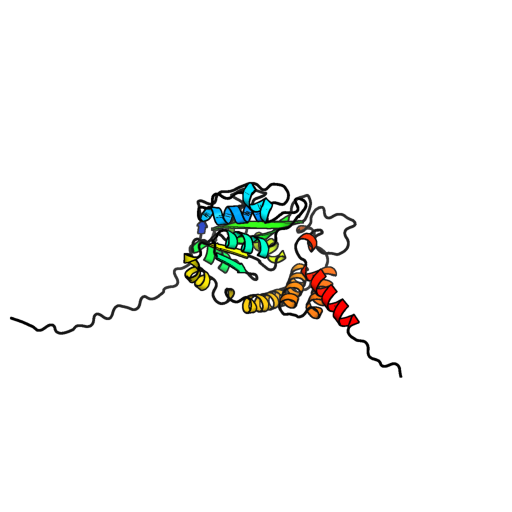547 -12.900 1.00 92.56 214 ASP A O 1
ATOM 1709 N N . PHE A 1 215 ? 10.981 2.248 -11.453 1.00 94.62 215 PHE A N 1
ATOM 1710 C CA . PHE A 1 215 ? 9.732 1.754 -10.875 1.00 94.62 215 PHE A CA 1
ATOM 1711 C C . PHE A 1 215 ? 8.566 1.795 -11.856 1.00 94.62 215 PHE A C 1
ATOM 1713 O O . PHE A 1 215 ? 7.711 0.917 -11.790 1.00 94.62 215 PHE A O 1
ATOM 1720 N N . ALA A 1 216 ? 8.515 2.759 -12.778 1.00 95.81 216 ALA A N 1
ATOM 1721 C CA . ALA A 1 216 ? 7.480 2.769 -13.810 1.00 95.81 216 ALA A CA 1
ATOM 1722 C C . ALA A 1 216 ? 7.590 1.538 -14.729 1.00 95.81 216 ALA A C 1
ATOM 1724 O O . ALA A 1 216 ? 6.586 0.885 -15.019 1.00 95.81 216 ALA A O 1
ATOM 1725 N N . TRP A 1 217 ? 8.812 1.171 -15.128 1.00 97.50 217 TRP A N 1
ATOM 1726 C CA . TRP A 1 217 ? 9.074 -0.048 -15.899 1.00 97.50 217 TRP A CA 1
ATOM 1727 C C . TRP A 1 217 ? 8.835 -1.322 -15.085 1.00 97.50 217 TRP A C 1
ATOM 1729 O O . TRP A 1 217 ? 8.206 -2.255 -15.581 1.00 97.50 217 TRP A O 1
ATOM 1739 N N . PHE A 1 218 ? 9.261 -1.352 -13.820 1.00 97.25 218 PHE A N 1
ATOM 1740 C CA . PHE A 1 218 ? 9.021 -2.486 -12.928 1.00 97.25 218 PHE A CA 1
ATOM 1741 C C . PHE A 1 218 ? 7.518 -2.733 -12.738 1.00 97.25 218 PHE A C 1
ATOM 1743 O O . PHE A 1 218 ? 7.033 -3.858 -12.855 1.00 97.25 218 PHE A O 1
ATOM 1750 N N . ASN A 1 219 ? 6.756 -1.664 -12.509 1.00 97.88 219 ASN A N 1
ATOM 1751 C CA . ASN A 1 219 ? 5.305 -1.703 -12.386 1.00 97.88 219 ASN A CA 1
ATOM 1752 C C . ASN A 1 219 ? 4.619 -2.147 -13.678 1.00 97.88 219 ASN A C 1
ATOM 1754 O O . ASN A 1 219 ? 3.640 -2.894 -13.620 1.00 97.88 219 ASN A O 1
ATOM 1758 N N . LEU A 1 220 ? 5.144 -1.739 -14.839 1.00 98.62 220 LEU A N 1
ATOM 1759 C CA . LEU A 1 220 ? 4.654 -2.211 -16.130 1.00 98.62 220 LEU A CA 1
ATOM 1760 C C . LEU A 1 220 ? 4.866 -3.720 -16.255 1.00 98.62 220 LEU A C 1
ATOM 1762 O O . LEU A 1 220 ? 3.927 -4.420 -16.621 1.00 98.62 220 LEU A O 1
ATOM 1766 N N . GLY A 1 221 ? 6.045 -4.222 -15.874 1.00 98.50 221 GLY A N 1
ATOM 1767 C CA . GLY A 1 221 ? 6.334 -5.654 -15.858 1.00 98.50 221 GLY A CA 1
ATOM 1768 C C . GLY A 1 221 ? 5.354 -6.437 -14.987 1.00 98.50 221 GLY A C 1
ATOM 1769 O O . GLY A 1 221 ? 4.710 -7.376 -15.454 1.00 98.50 221 GLY A O 1
ATOM 1770 N N . THR A 1 222 ? 5.145 -5.976 -13.752 1.00 98.44 222 THR A N 1
ATOM 1771 C CA . THR A 1 222 ? 4.181 -6.581 -12.820 1.00 98.44 222 THR A CA 1
ATOM 1772 C C . THR A 1 222 ? 2.757 -6.563 -13.378 1.00 98.44 222 THR A C 1
ATOM 1774 O O . THR A 1 222 ? 2.042 -7.559 -13.291 1.00 98.44 222 THR A O 1
ATOM 1777 N N . SER A 1 223 ? 2.353 -5.458 -14.004 1.00 98.56 223 SER A N 1
ATOM 1778 C CA . SER A 1 223 ? 1.005 -5.310 -14.556 1.00 98.56 223 SER A CA 1
ATOM 1779 C C . SER A 1 223 ? 0.767 -6.177 -15.794 1.00 98.56 223 SER A C 1
ATOM 1781 O O . SER A 1 223 ? -0.315 -6.736 -15.947 1.00 98.56 223 SER A O 1
ATOM 1783 N N . LEU A 1 224 ? 1.765 -6.316 -16.671 1.00 98.69 224 LEU A N 1
ATOM 1784 C CA . LEU A 1 224 ? 1.694 -7.197 -17.841 1.00 98.69 224 LEU A CA 1
ATOM 1785 C C . LEU A 1 224 ? 1.616 -8.666 -17.427 1.00 98.69 224 LEU A C 1
ATOM 1787 O O . LEU A 1 224 ? 0.838 -9.422 -18.005 1.00 98.69 224 LEU A O 1
ATOM 1791 N N . LEU A 1 225 ? 2.335 -9.048 -16.370 1.00 98.12 225 LEU A N 1
ATOM 1792 C CA . LEU A 1 225 ? 2.254 -10.397 -15.825 1.00 98.12 225 LEU A CA 1
ATOM 1793 C C . LEU A 1 225 ? 0.840 -10.721 -15.316 1.00 98.12 225 LEU A C 1
ATOM 1795 O O . LEU A 1 225 ? 0.318 -11.790 -15.622 1.00 98.12 225 LEU A O 1
ATOM 1799 N N . TRP A 1 226 ? 0.185 -9.791 -14.610 1.00 97.25 226 TRP A N 1
ATOM 1800 C CA . TRP A 1 226 ? -1.218 -9.952 -14.196 1.00 97.25 226 TRP A CA 1
ATOM 1801 C C . TRP A 1 226 ? -2.194 -10.068 -15.373 1.00 97.25 226 TRP A C 1
ATOM 1803 O O . TRP A 1 226 ? -3.238 -10.701 -15.244 1.00 97.25 226 TRP A O 1
ATOM 1813 N N . LEU A 1 227 ? -1.853 -9.483 -16.522 1.00 98.12 227 LEU A N 1
ATOM 1814 C CA . LEU A 1 227 ? -2.620 -9.593 -17.765 1.00 98.12 227 LEU A CA 1
ATOM 1815 C C . LEU A 1 227 ? -2.260 -10.835 -18.598 1.00 98.12 227 LEU A C 1
ATOM 1817 O O . LEU A 1 227 ? -2.798 -11.002 -19.691 1.00 98.12 227 LEU A O 1
ATOM 1821 N N . GLY A 1 228 ? -1.380 -11.709 -18.099 1.00 97.44 228 GLY A N 1
ATOM 1822 C CA . GLY A 1 228 ? -0.989 -12.940 -18.785 1.00 97.44 228 GLY A CA 1
ATOM 1823 C C . GLY A 1 228 ? 0.045 -12.749 -19.898 1.00 97.44 228 GLY A C 1
ATOM 1824 O O . GLY A 1 228 ? 0.170 -13.624 -20.749 1.00 97.44 228 GLY A O 1
ATOM 1825 N N . ASP A 1 229 ? 0.796 -11.643 -19.893 1.00 97.94 229 ASP A N 1
ATOM 1826 C CA . ASP A 1 229 ? 1.892 -11.370 -20.832 1.00 97.94 229 ASP A CA 1
ATOM 1827 C C . ASP A 1 229 ? 3.266 -11.494 -20.138 1.00 97.94 229 ASP A C 1
ATOM 1829 O O . ASP A 1 229 ? 3.881 -10.488 -19.765 1.00 97.94 229 ASP A O 1
ATOM 1833 N N . PRO A 1 230 ? 3.780 -12.723 -19.925 1.00 97.75 230 PRO A N 1
ATOM 1834 C CA . PRO A 1 230 ? 5.070 -12.930 -19.271 1.00 97.75 230 PRO A CA 1
ATOM 1835 C C . PRO A 1 230 ? 6.260 -12.453 -20.118 1.00 97.75 230 PRO A C 1
ATOM 1837 O O . PRO A 1 230 ? 7.292 -12.094 -19.553 1.00 97.75 230 PRO A O 1
ATOM 1840 N N . GLN A 1 231 ? 6.138 -12.427 -21.451 1.00 97.81 231 GLN A N 1
ATOM 1841 C CA . GLN A 1 231 ? 7.206 -11.958 -22.342 1.00 97.81 231 GLN A CA 1
ATOM 1842 C C . GLN A 1 231 ? 7.363 -10.440 -22.259 1.00 97.81 231 GLN A C 1
ATOM 1844 O O . GLN A 1 231 ? 8.466 -9.947 -22.014 1.00 97.81 231 GLN A O 1
ATOM 1849 N N . GLY A 1 232 ? 6.261 -9.697 -22.394 1.00 98.12 232 GLY A N 1
ATOM 1850 C CA . GLY A 1 232 ? 6.255 -8.254 -22.185 1.00 98.12 232 GLY A CA 1
ATOM 1851 C C . GLY A 1 232 ? 6.643 -7.887 -20.754 1.00 98.12 232 GLY A C 1
ATOM 1852 O O . GLY A 1 232 ? 7.379 -6.919 -20.550 1.00 98.12 232 GLY A O 1
ATOM 1853 N N . ALA A 1 233 ? 6.231 -8.693 -19.768 1.00 98.62 233 ALA A N 1
ATOM 1854 C CA . ALA A 1 233 ? 6.652 -8.514 -18.385 1.00 98.62 233 ALA A CA 1
ATOM 1855 C C . ALA A 1 233 ? 8.174 -8.615 -18.218 1.00 98.62 233 ALA A C 1
ATOM 1857 O O . ALA A 1 233 ? 8.785 -7.708 -17.652 1.00 98.62 233 ALA A O 1
ATOM 1858 N N . ALA A 1 234 ? 8.791 -9.677 -18.747 1.00 98.31 234 ALA A N 1
ATOM 1859 C CA . ALA A 1 234 ? 10.239 -9.872 -18.710 1.00 98.31 234 ALA A CA 1
ATOM 1860 C C . ALA A 1 234 ? 10.987 -8.705 -19.376 1.00 98.31 234 ALA A C 1
ATOM 1862 O O . ALA A 1 234 ? 11.890 -8.139 -18.769 1.00 98.31 234 ALA A O 1
ATOM 1863 N N . ALA A 1 235 ? 10.547 -8.267 -20.561 1.00 97.94 235 ALA A N 1
ATOM 1864 C CA . ALA A 1 235 ? 11.160 -7.137 -21.260 1.00 97.94 235 ALA A CA 1
ATOM 1865 C C . ALA A 1 235 ? 11.070 -5.820 -20.462 1.00 97.94 235 ALA A C 1
ATOM 1867 O O . ALA A 1 235 ? 12.023 -5.037 -20.422 1.00 97.94 235 ALA A O 1
ATOM 1868 N N . ALA A 1 236 ? 9.940 -5.564 -19.798 1.00 98.19 236 ALA A N 1
ATOM 1869 C CA . ALA A 1 236 ? 9.782 -4.392 -18.941 1.00 98.19 236 ALA A CA 1
ATOM 1870 C C . ALA A 1 236 ? 10.671 -4.470 -17.684 1.00 98.19 236 ALA A C 1
ATOM 1872 O O . ALA A 1 236 ? 11.274 -3.464 -17.301 1.00 98.19 236 ALA A O 1
ATOM 1873 N N . TYR A 1 237 ? 10.817 -5.653 -17.077 1.00 97.50 237 TYR A N 1
ATOM 1874 C CA . TYR A 1 237 ? 11.758 -5.862 -15.975 1.00 97.50 237 TYR A CA 1
ATOM 1875 C C . TYR A 1 237 ? 13.214 -5.684 -16.414 1.00 97.50 237 TYR A C 1
ATOM 1877 O O . TYR A 1 237 ? 13.957 -4.988 -15.726 1.00 97.50 237 TYR A O 1
ATOM 1885 N N . ASP A 1 238 ? 13.614 -6.201 -17.576 1.00 96.06 238 ASP A N 1
ATOM 1886 C CA . ASP A 1 238 ? 14.962 -5.995 -18.124 1.00 96.06 238 ASP A CA 1
ATOM 1887 C C . ASP A 1 238 ? 15.251 -4.507 -18.328 1.00 96.06 238 ASP A C 1
ATOM 1889 O O . ASP A 1 238 ? 16.323 -4.002 -17.974 1.00 96.06 238 ASP A O 1
ATOM 1893 N N . ARG A 1 239 ? 14.256 -3.764 -18.828 1.00 96.06 239 ARG A N 1
ATOM 1894 C CA . ARG A 1 239 ? 14.366 -2.314 -18.954 1.00 96.06 239 ARG A CA 1
ATOM 1895 C C . ARG A 1 239 ? 14.544 -1.648 -17.593 1.00 96.06 239 ARG A C 1
ATOM 1897 O O . ARG A 1 239 ? 15.474 -0.855 -17.454 1.00 96.06 239 ARG A O 1
ATOM 1904 N N . ALA A 1 240 ? 13.721 -1.986 -16.601 1.00 95.19 240 ALA A N 1
ATOM 1905 C CA . ALA A 1 240 ? 13.864 -1.472 -15.239 1.00 95.19 240 ALA A CA 1
ATOM 1906 C C . ALA A 1 240 ? 15.255 -1.780 -14.659 1.00 95.19 240 ALA A C 1
ATOM 1908 O O . ALA A 1 240 ? 15.880 -0.915 -14.060 1.00 95.19 240 ALA A O 1
ATOM 1909 N N . TRP A 1 241 ? 15.756 -3.000 -14.864 1.00 92.69 241 TRP A N 1
ATOM 1910 C CA . TRP A 1 241 ? 17.066 -3.450 -14.389 1.00 92.69 241 TRP A CA 1
ATOM 1911 C C . TRP A 1 241 ? 18.230 -2.696 -15.050 1.00 92.69 241 TRP A C 1
ATOM 1913 O O . TRP A 1 241 ? 19.259 -2.461 -14.416 1.00 92.69 241 TRP A O 1
ATOM 1923 N N . SER A 1 242 ? 18.081 -2.295 -16.316 1.00 92.56 242 SER A N 1
ATOM 1924 C CA . SER A 1 242 ? 19.107 -1.550 -17.062 1.00 92.56 242 SER A CA 1
ATOM 1925 C C . SER A 1 242 ? 19.268 -0.087 -16.627 1.00 92.56 242 SER A C 1
ATOM 1927 O O . SER A 1 242 ? 20.288 0.532 -16.931 1.00 92.56 242 SER A O 1
ATOM 1929 N N . LEU A 1 243 ? 18.270 0.482 -15.945 1.00 92.00 243 LEU A N 1
ATOM 1930 C CA . LEU A 1 243 ? 18.249 1.892 -15.553 1.00 92.00 243 LEU A CA 1
ATOM 1931 C C . LEU A 1 243 ? 19.024 2.128 -14.252 1.00 92.00 243 LEU A C 1
ATOM 1933 O O . LEU A 1 243 ? 19.014 1.251 -13.400 1.00 92.00 243 LEU A O 1
ATOM 1937 N N . PRO A 1 244 ? 19.671 3.291 -14.050 1.00 85.69 244 PRO A N 1
ATOM 1938 C CA . PRO A 1 244 ? 20.378 3.581 -12.803 1.00 85.69 244 PRO A CA 1
ATOM 1939 C C . PRO A 1 244 ? 19.448 3.595 -11.584 1.00 85.69 244 PRO A C 1
ATOM 1941 O O . PRO A 1 244 ? 18.377 4.199 -11.622 1.00 85.69 244 PRO A O 1
ATOM 1944 N N . LEU A 1 245 ? 19.902 3.013 -10.470 1.00 75.06 245 LEU A N 1
ATOM 1945 C CA . LEU A 1 245 ? 19.180 3.091 -9.202 1.00 75.06 245 LEU A CA 1
ATOM 1946 C C . LEU A 1 245 ? 19.173 4.526 -8.668 1.00 75.06 245 LEU A C 1
ATOM 1948 O O . LEU A 1 245 ? 20.226 5.128 -8.438 1.00 75.06 245 LEU A O 1
ATOM 1952 N N . TYR A 1 246 ? 17.995 5.031 -8.318 1.00 82.06 246 TYR A N 1
ATOM 1953 C CA . TYR A 1 246 ? 17.888 6.228 -7.493 1.00 82.06 246 TYR A CA 1
ATOM 1954 C C . TYR A 1 246 ? 18.275 5.908 -6.041 1.00 82.06 246 TYR A C 1
ATOM 1956 O O . TYR A 1 246 ? 17.486 5.344 -5.280 1.00 82.06 246 TYR A O 1
ATOM 1964 N N . THR A 1 247 ? 19.476 6.325 -5.624 1.00 83.00 247 THR A N 1
ATOM 1965 C CA . THR A 1 247 ? 20.053 6.054 -4.286 1.00 83.00 247 THR A CA 1
ATOM 1966 C C . THR A 1 247 ? 19.135 6.432 -3.124 1.00 83.00 247 THR A C 1
ATOM 1968 O O . THR A 1 247 ? 19.166 5.792 -2.079 1.00 83.00 247 THR A O 1
ATOM 1971 N N . ARG A 1 248 ? 18.243 7.410 -3.314 1.00 90.94 248 ARG A N 1
ATOM 1972 C CA . ARG A 1 248 ? 17.237 7.815 -2.320 1.00 90.94 248 ARG A CA 1
ATOM 1973 C C . ARG A 1 248 ? 16.223 6.729 -1.932 1.00 90.94 248 ARG A C 1
ATOM 1975 O O . ARG A 1 248 ? 15.465 6.940 -0.990 1.00 90.94 248 ARG A O 1
ATOM 1982 N N . TYR A 1 249 ? 16.122 5.632 -2.683 1.00 92.19 249 TYR A N 1
ATOM 1983 C CA . TYR A 1 249 ? 15.304 4.477 -2.298 1.00 92.19 249 TYR A CA 1
ATOM 1984 C C . TYR A 1 249 ? 16.107 3.422 -1.540 1.00 92.19 249 TYR A C 1
ATOM 1986 O O . TYR A 1 249 ? 15.502 2.571 -0.900 1.00 92.19 249 TYR A O 1
ATOM 1994 N N . ASP A 1 250 ? 17.435 3.456 -1.586 1.00 92.50 250 ASP A N 1
ATOM 1995 C CA . ASP A 1 250 ? 18.274 2.432 -0.965 1.00 92.50 250 ASP A CA 1
ATOM 1996 C C . ASP A 1 250 ? 19.624 3.006 -0.497 1.00 92.50 250 ASP A C 1
ATOM 1998 O O . ASP A 1 250 ? 20.688 2.613 -0.984 1.00 92.50 250 ASP A O 1
ATOM 2002 N N . PRO A 1 251 ? 19.610 4.000 0.409 1.00 91.06 251 PRO A N 1
ATOM 2003 C CA . PRO A 1 251 ? 20.842 4.540 0.967 1.00 91.06 251 PRO A CA 1
ATOM 2004 C C . PRO A 1 251 ? 21.553 3.446 1.776 1.00 91.06 251 PRO A C 1
ATOM 2006 O O . PRO A 1 251 ? 20.918 2.676 2.479 1.00 91.06 251 PRO A O 1
ATOM 2009 N N . GLY A 1 252 ? 22.874 3.328 1.665 1.00 85.06 252 GLY A N 1
ATOM 2010 C CA . GLY A 1 252 ? 23.594 2.243 2.348 1.00 85.06 252 GLY A CA 1
ATOM 2011 C C . GLY A 1 252 ? 23.434 0.863 1.693 1.00 85.06 252 GLY A C 1
ATOM 2012 O O . GLY A 1 252 ? 23.814 -0.144 2.293 1.00 85.06 252 GLY A O 1
ATOM 2013 N N . ARG A 1 253 ? 22.920 0.803 0.454 1.00 87.50 253 ARG A N 1
ATOM 2014 C CA . ARG A 1 253 ? 22.970 -0.391 -0.404 1.00 87.50 253 ARG A CA 1
ATOM 2015 C C . ARG A 1 253 ? 24.381 -1.011 -0.412 1.00 87.50 253 ARG A C 1
ATOM 2017 O O . ARG A 1 253 ? 25.347 -0.275 -0.639 1.00 87.50 253 ARG A O 1
ATOM 2024 N N . PRO A 1 254 ? 24.531 -2.342 -0.234 1.00 89.25 254 PRO A N 1
ATOM 2025 C CA . PRO A 1 254 ? 25.838 -2.995 -0.314 1.00 89.25 254 PRO A CA 1
ATOM 2026 C C . PRO A 1 254 ? 26.517 -2.754 -1.668 1.00 89.25 254 PRO A C 1
ATOM 2028 O O . PRO A 1 254 ? 25.890 -2.924 -2.715 1.00 89.25 254 PRO A O 1
ATOM 2031 N N . GLN A 1 255 ? 27.803 -2.390 -1.660 1.00 84.75 255 GLN A N 1
ATOM 2032 C CA . GLN A 1 255 ? 28.541 -1.984 -2.870 1.00 84.75 255 GLN A CA 1
ATOM 2033 C C . GLN A 1 255 ? 28.624 -3.079 -3.943 1.00 84.75 255 GLN A C 1
ATOM 2035 O O . GLN A 1 255 ? 28.665 -2.780 -5.130 1.00 84.75 255 GLN A O 1
ATOM 2040 N N . ASN A 1 256 ? 28.619 -4.347 -3.537 1.00 84.12 256 ASN A N 1
ATOM 2041 C CA . ASN A 1 256 ? 28.683 -5.510 -4.421 1.00 84.12 256 ASN A CA 1
ATOM 2042 C C . ASN A 1 256 ? 27.299 -6.021 -4.860 1.00 84.12 256 ASN A C 1
ATOM 2044 O O . ASN A 1 256 ? 27.184 -7.146 -5.349 1.00 84.12 256 ASN A O 1
ATOM 2048 N N . THR A 1 257 ? 26.239 -5.232 -4.665 1.00 82.94 257 THR A N 1
ATOM 2049 C CA . THR A 1 257 ? 24.897 -5.631 -5.085 1.00 82.94 257 THR A CA 1
ATOM 2050 C C . THR A 1 257 ? 24.799 -5.674 -6.608 1.00 82.94 257 THR A C 1
ATOM 2052 O O . THR A 1 257 ? 25.001 -4.663 -7.277 1.00 82.94 257 THR A O 1
ATOM 2055 N N . LEU A 1 258 ? 24.402 -6.825 -7.154 1.00 78.00 258 LEU A N 1
ATOM 2056 C CA . LEU A 1 258 ? 24.112 -6.969 -8.580 1.00 78.00 258 LEU A CA 1
ATOM 2057 C C . LEU A 1 258 ? 22.780 -6.292 -8.951 1.00 78.00 258 LEU A C 1
ATOM 2059 O O . LEU A 1 258 ? 21.800 -6.369 -8.210 1.00 78.00 258 LEU A O 1
ATOM 2063 N N . GLY A 1 259 ? 22.750 -5.653 -10.122 1.00 75.81 259 GLY A N 1
ATOM 2064 C CA . GLY A 1 259 ? 21.565 -4.995 -10.682 1.00 75.81 259 GLY A CA 1
ATOM 2065 C C . GLY A 1 259 ? 21.383 -3.546 -10.270 1.00 75.81 259 GLY A C 1
ATOM 2066 O O . GLY A 1 259 ? 22.221 -2.970 -9.579 1.00 75.81 259 GLY A O 1
ATOM 2067 N N . ASN A 1 260 ? 20.263 -2.951 -10.673 1.00 85.75 260 ASN A N 1
ATOM 2068 C CA . ASN A 1 260 ? 19.951 -1.553 -10.368 1.00 85.75 260 ASN A CA 1
ATOM 2069 C C . ASN A 1 260 ? 18.599 -1.345 -9.678 1.00 85.75 260 ASN A C 1
ATOM 2071 O O . ASN A 1 260 ? 18.138 -0.218 -9.554 1.00 85.75 260 ASN A O 1
ATOM 2075 N N . TRP A 1 261 ? 17.976 -2.405 -9.170 1.00 90.38 261 TRP A N 1
ATOM 2076 C CA . TRP A 1 261 ? 16.854 -2.258 -8.243 1.00 90.38 261 TRP A CA 1
ATOM 2077 C C . TRP A 1 261 ? 17.353 -2.035 -6.813 1.00 90.38 261 TRP A C 1
ATOM 2079 O O . TRP A 1 261 ? 18.480 -2.440 -6.491 1.00 90.38 261 TRP A O 1
ATOM 2089 N N . PRO A 1 262 ? 16.523 -1.457 -5.921 1.00 91.62 262 PRO A N 1
ATOM 2090 C CA . PRO A 1 262 ? 16.799 -1.499 -4.491 1.00 91.62 262 PRO A CA 1
ATOM 2091 C C . PRO A 1 262 ? 17.115 -2.931 -4.050 1.00 91.62 262 PRO A C 1
ATOM 2093 O O . PRO A 1 262 ? 16.424 -3.872 -4.451 1.00 91.62 262 PRO A O 1
ATOM 2096 N N . TRP A 1 263 ? 18.130 -3.102 -3.207 1.00 91.06 263 TRP A N 1
ATOM 2097 C CA . TRP A 1 263 ? 18.707 -4.392 -2.822 1.00 91.06 263 TRP A CA 1
ATOM 2098 C C . TRP A 1 263 ? 17.667 -5.422 -2.389 1.00 91.06 263 TRP A C 1
ATOM 2100 O O . TRP A 1 263 ? 17.728 -6.588 -2.774 1.00 91.06 263 TRP A O 1
ATOM 2110 N N . ARG A 1 264 ? 16.672 -4.983 -1.616 1.00 92.50 264 ARG A N 1
ATOM 2111 C CA . ARG A 1 264 ? 15.653 -5.863 -1.033 1.00 92.50 264 ARG A CA 1
ATOM 2112 C C . ARG A 1 264 ? 14.402 -6.022 -1.898 1.00 92.50 264 ARG A C 1
ATOM 2114 O O . ARG A 1 264 ? 13.441 -6.619 -1.430 1.00 92.50 264 ARG A O 1
ATOM 2121 N N . THR A 1 265 ? 14.371 -5.511 -3.131 1.00 92.38 265 THR A N 1
ATOM 2122 C CA . THR A 1 265 ? 13.167 -5.537 -3.992 1.00 92.38 265 THR A CA 1
ATOM 2123 C C . THR A 1 265 ? 12.588 -6.946 -4.126 1.00 92.38 265 THR A C 1
ATOM 2125 O O . THR A 1 265 ? 11.400 -7.160 -3.887 1.00 92.38 265 THR A O 1
ATOM 2128 N N . LEU A 1 266 ? 13.447 -7.929 -4.407 1.00 92.00 266 LEU A N 1
ATOM 2129 C CA . LEU A 1 266 ? 13.051 -9.324 -4.623 1.00 92.00 266 LEU A CA 1
ATOM 2130 C C . LEU A 1 266 ? 12.701 -10.088 -3.336 1.00 92.00 266 LEU A C 1
ATOM 2132 O O . LEU A 1 266 ? 12.251 -11.225 -3.412 1.00 92.00 266 LEU A O 1
ATOM 2136 N N . TRP A 1 267 ? 12.862 -9.478 -2.156 1.00 91.56 267 TRP A N 1
ATOM 2137 C CA . TRP A 1 267 ? 12.345 -10.048 -0.904 1.00 91.56 267 TRP A CA 1
ATOM 2138 C C . TRP A 1 267 ? 10.830 -9.846 -0.779 1.00 91.56 267 TRP A C 1
ATOM 2140 O O . TRP A 1 267 ? 10.176 -10.560 -0.023 1.00 91.56 267 TRP A O 1
ATOM 2150 N N . TYR A 1 268 ? 10.282 -8.867 -1.508 1.00 93.56 268 TYR A N 1
ATOM 2151 C CA . TYR A 1 268 ? 8.880 -8.458 -1.413 1.00 93.56 268 TYR A CA 1
ATOM 2152 C C . TYR A 1 268 ? 8.116 -8.612 -2.732 1.00 93.56 268 TYR A C 1
ATOM 2154 O O . TYR A 1 268 ? 6.894 -8.742 -2.709 1.00 93.56 268 TYR A O 1
ATOM 2162 N N . GLN A 1 269 ? 8.808 -8.573 -3.875 1.00 94.25 269 GLN A N 1
ATOM 2163 C CA . GLN A 1 269 ? 8.194 -8.577 -5.202 1.00 94.25 269 GLN A CA 1
ATOM 2164 C C . GLN A 1 269 ? 8.737 -9.733 -6.046 1.00 94.25 269 GLN A C 1
ATOM 2166 O O . GLN A 1 269 ? 9.889 -9.720 -6.472 1.00 94.25 269 GLN A O 1
ATOM 2171 N N . PHE A 1 270 ? 7.884 -10.726 -6.306 1.00 94.88 270 PHE A N 1
ATOM 2172 C CA . PHE A 1 270 ? 8.275 -11.985 -6.957 1.00 94.88 270 PHE A CA 1
ATOM 2173 C C . PHE A 1 270 ? 7.947 -12.053 -8.456 1.00 94.88 270 PHE A C 1
ATOM 2175 O O . PHE A 1 270 ? 8.280 -13.041 -9.110 1.00 94.88 270 PHE A O 1
ATOM 2182 N N . GLY A 1 271 ? 7.323 -11.008 -9.010 1.00 96.25 271 GLY A N 1
ATOM 2183 C CA . GLY A 1 271 ? 6.950 -10.927 -10.426 1.00 96.25 271 GLY A CA 1
ATOM 2184 C C . GLY A 1 271 ? 8.106 -11.194 -11.404 1.00 96.25 271 GLY A C 1
ATOM 2185 O O . GLY A 1 271 ? 7.903 -11.975 -12.334 1.00 96.25 271 GLY A O 1
ATOM 2186 N N . PRO A 1 272 ? 9.333 -10.677 -11.177 1.00 96.31 272 PRO A N 1
ATOM 2187 C CA . PRO A 1 272 ? 10.477 -10.999 -12.031 1.00 96.31 272 PRO A CA 1
ATOM 2188 C C . PRO A 1 272 ? 10.761 -12.503 -12.127 1.00 96.31 272 PRO A C 1
ATOM 2190 O O . PRO A 1 272 ? 10.905 -13.031 -13.227 1.00 96.31 272 PRO A O 1
ATOM 2193 N N . TYR A 1 273 ? 10.767 -13.227 -11.000 1.00 95.25 273 TYR A N 1
ATOM 2194 C CA . TYR A 1 273 ? 10.987 -14.679 -11.007 1.00 95.25 273 TYR A CA 1
ATOM 2195 C C . TYR A 1 273 ? 9.909 -15.416 -11.806 1.00 95.25 273 TYR A C 1
ATOM 2197 O O . TYR A 1 273 ? 10.226 -16.312 -12.584 1.00 95.25 273 TYR A O 1
ATOM 2205 N N . GLN A 1 274 ? 8.646 -15.022 -11.633 1.00 96.38 274 GLN A N 1
ATOM 2206 C CA . GLN A 1 274 ? 7.513 -15.620 -12.339 1.00 96.38 274 GLN A CA 1
ATOM 2207 C C . GLN A 1 274 ? 7.600 -15.383 -13.852 1.00 96.38 274 GLN A C 1
ATOM 2209 O O . GLN A 1 274 ? 7.452 -16.329 -14.626 1.00 96.38 274 GLN A O 1
ATOM 2214 N N . ALA A 1 275 ? 7.893 -14.148 -14.271 1.00 97.12 275 ALA A N 1
ATOM 2215 C CA . ALA A 1 275 ? 8.027 -13.789 -15.678 1.00 97.12 275 ALA A CA 1
ATOM 2216 C C . ALA A 1 275 ? 9.182 -14.551 -16.345 1.00 97.12 275 ALA A C 1
ATOM 2218 O O . ALA A 1 275 ? 8.962 -15.236 -17.342 1.00 97.12 275 ALA A O 1
ATOM 2219 N N . TYR A 1 276 ? 10.387 -14.512 -15.765 1.00 95.62 276 TYR A N 1
ATOM 2220 C CA . TYR A 1 276 ? 11.554 -15.189 -16.340 1.00 95.62 276 TYR A CA 1
ATOM 2221 C C . TYR A 1 276 ? 11.422 -16.714 -16.346 1.00 95.62 276 TYR A C 1
ATOM 2223 O O . TYR A 1 276 ? 11.872 -17.372 -17.283 1.00 95.62 276 TYR A O 1
ATOM 2231 N N . PHE A 1 277 ? 10.779 -17.300 -15.332 1.00 95.19 277 PHE A N 1
ATOM 2232 C CA . PHE A 1 277 ? 10.475 -18.728 -15.346 1.00 95.19 277 PHE A CA 1
ATOM 2233 C C . PHE A 1 277 ? 9.522 -19.075 -16.499 1.00 95.19 277 PHE A C 1
ATOM 2235 O O . PHE A 1 277 ? 9.810 -19.979 -17.282 1.00 95.19 277 PHE A O 1
ATOM 2242 N N . ALA A 1 278 ? 8.427 -18.327 -16.662 1.00 93.25 278 ALA A N 1
ATOM 2243 C CA . ALA A 1 278 ? 7.458 -18.557 -17.732 1.00 93.25 278 ALA A CA 1
ATOM 2244 C C . ALA A 1 278 ? 8.068 -18.386 -19.140 1.00 93.25 278 ALA A C 1
ATOM 2246 O O . ALA A 1 278 ? 7.790 -19.188 -20.038 1.00 93.25 278 ALA A O 1
ATOM 2247 N N . THR A 1 279 ? 8.950 -17.402 -19.345 1.00 90.50 279 THR A N 1
ATOM 2248 C CA . THR A 1 279 ? 9.642 -17.219 -20.634 1.00 90.50 279 THR A CA 1
ATOM 2249 C C . THR A 1 279 ? 10.671 -18.321 -20.906 1.00 90.50 279 THR A C 1
ATOM 2251 O O . THR A 1 279 ? 10.773 -18.809 -22.030 1.00 90.50 279 THR A O 1
ATOM 2254 N N . ALA A 1 280 ? 11.386 -18.796 -19.883 1.00 82.75 280 ALA A N 1
ATOM 2255 C CA . ALA A 1 280 ? 12.329 -19.903 -20.029 1.00 82.75 280 ALA A CA 1
ATOM 2256 C C . ALA A 1 280 ? 11.637 -21.246 -20.334 1.00 82.75 280 ALA A C 1
ATOM 2258 O O . ALA A 1 280 ? 12.155 -22.039 -21.123 1.00 82.75 280 ALA A O 1
ATOM 2259 N N . VAL A 1 281 ? 10.466 -21.512 -19.741 1.00 68.81 281 VAL A N 1
ATOM 2260 C CA . VAL A 1 281 ? 9.673 -22.717 -20.048 1.00 68.81 281 VAL A CA 1
ATOM 2261 C C . VAL A 1 281 ? 9.122 -22.664 -21.474 1.00 68.81 281 VAL A C 1
ATOM 2263 O O . VAL A 1 281 ? 9.243 -23.642 -22.210 1.00 68.81 281 VAL A O 1
ATOM 2266 N N . THR A 1 282 ? 8.588 -21.519 -21.902 1.00 63.38 282 THR A N 1
ATOM 2267 C CA . THR A 1 282 ? 8.072 -21.357 -23.275 1.00 63.38 282 THR A CA 1
ATOM 2268 C C . THR A 1 282 ? 9.169 -21.496 -24.335 1.00 63.38 282 THR A C 1
ATOM 2270 O O . THR A 1 282 ? 8.927 -22.129 -25.359 1.00 63.38 282 THR A O 1
ATOM 2273 N N . ALA A 1 283 ? 10.394 -21.032 -24.064 1.00 59.44 283 ALA A N 1
ATOM 2274 C CA . ALA A 1 283 ? 11.548 -21.266 -24.937 1.00 59.44 283 ALA A CA 1
ATOM 2275 C C . ALA A 1 283 ? 11.957 -22.753 -25.039 1.00 59.44 283 ALA A C 1
ATOM 2277 O O . ALA A 1 283 ? 12.475 -23.173 -26.070 1.00 59.44 283 ALA A O 1
ATOM 2278 N N . ARG A 1 284 ? 11.725 -23.568 -23.997 1.00 54.44 284 ARG A N 1
ATOM 2279 C CA . ARG A 1 284 ? 12.040 -25.014 -23.995 1.00 54.44 284 ARG A CA 1
ATOM 2280 C C . ARG A 1 284 ? 10.955 -25.887 -24.627 1.00 54.44 284 ARG A C 1
ATOM 2282 O O . ARG A 1 284 ? 11.269 -26.974 -25.102 1.00 54.44 284 ARG A O 1
ATOM 2289 N N . CYS A 1 285 ? 9.700 -25.441 -24.644 1.00 47.75 285 CYS A N 1
ATOM 2290 C CA . CYS A 1 285 ? 8.583 -26.183 -25.240 1.00 47.75 285 CYS A CA 1
ATOM 2291 C C . CYS A 1 285 ? 8.507 -26.075 -26.775 1.00 47.75 285 CYS A C 1
ATOM 2293 O O . CYS A 1 285 ? 7.587 -26.636 -27.367 1.00 47.75 285 CYS A O 1
ATOM 2295 N N . TRP A 1 286 ? 9.481 -25.427 -27.423 1.00 34.59 286 TRP A N 1
ATOM 2296 C CA . TRP A 1 286 ? 9.635 -25.423 -28.878 1.00 34.59 286 TRP A CA 1
ATOM 2297 C C . TRP A 1 286 ? 10.839 -26.275 -29.313 1.00 34.59 286 TRP A C 1
ATOM 2299 O O . TRP A 1 286 ? 11.972 -25.795 -29.320 1.00 34.59 286 TRP A O 1
ATOM 2309 N N . PRO A 1 287 ? 10.627 -27.531 -29.738 1.00 53.56 287 PRO A N 1
ATOM 2310 C CA . PRO A 1 287 ? 11.522 -28.191 -30.671 1.00 53.56 287 PRO A CA 1
ATOM 2311 C C . PRO A 1 287 ? 10.826 -28.298 -32.033 1.00 53.56 287 PRO A C 1
ATOM 2313 O O . PRO A 1 287 ? 9.879 -29.060 -32.203 1.00 53.56 287 PRO A O 1
ATOM 2316 N N . SER A 1 288 ? 11.263 -27.511 -33.013 1.00 47.91 288 SER A N 1
ATOM 2317 C CA . SER A 1 288 ? 11.105 -27.801 -34.454 1.00 47.91 288 SER A CA 1
ATOM 2318 C C . SER A 1 288 ? 11.830 -26.709 -35.241 1.00 47.91 288 SER A C 1
ATOM 2320 O O . SER A 1 288 ? 11.452 -25.546 -35.211 1.00 47.91 288 SER A O 1
ATOM 2322 N N . SER A 1 289 ? 13.045 -26.989 -35.708 1.00 54.91 289 SER A N 1
ATOM 2323 C CA . SER A 1 289 ? 13.336 -27.645 -36.993 1.00 54.91 289 SER A CA 1
ATOM 2324 C C . SER A 1 289 ? 13.272 -26.665 -38.162 1.00 54.91 289 SER A C 1
ATOM 2326 O O . SER A 1 289 ? 12.241 -26.535 -38.807 1.00 54.91 289 SER A O 1
ATOM 2328 N N . THR A 1 290 ? 14.415 -26.055 -38.462 1.00 46.62 290 THR A N 1
ATOM 2329 C CA . THR A 1 290 ? 14.875 -25.810 -39.835 1.00 46.62 290 THR A CA 1
ATOM 2330 C C . THR A 1 290 ? 16.373 -25.548 -39.773 1.00 46.62 290 THR A C 1
ATOM 2332 O O . THR A 1 290 ? 16.814 -24.434 -39.499 1.00 46.62 290 THR A O 1
ATOM 2335 N N . THR A 1 291 ? 17.162 -26.587 -40.005 1.00 42.94 291 THR A N 1
ATOM 2336 C CA . THR A 1 291 ? 18.430 -26.426 -40.718 1.00 42.94 291 THR A CA 1
ATOM 2337 C C . THR A 1 291 ? 18.199 -27.092 -42.074 1.00 42.94 291 THR A C 1
ATOM 2339 O O . THR A 1 291 ? 17.703 -28.222 -42.068 1.00 42.94 291 THR A O 1
ATOM 2342 N N . PRO A 1 292 ? 18.393 -26.378 -43.198 1.00 54.03 292 PRO A N 1
ATOM 2343 C CA . PRO A 1 292 ? 18.271 -26.966 -44.529 1.00 54.03 292 PRO A CA 1
ATOM 2344 C C . PRO A 1 292 ? 19.335 -28.040 -44.779 1.00 54.03 292 PRO A C 1
ATOM 2346 O O . PRO A 1 292 ? 20.425 -27.948 -44.167 1.00 54.03 292 PRO A O 1
#

Secondary structure (DSSP, 8-state):
-------------------PPPPSEEE---PPP----TT-HHHHHHHHHHHTTT----HHHHHHHH-SSTT-----HHHHHHHHHHTTEEEEEESS--HHHHHHHHHTT--EEEEEEEEETTEEEEEEEEEEEEETTTTEEEEEETTTEEEE--BHHHHHHHHHTTTT-EEEEEEGGGHHHHHHHHGGGG-HHHHHHHHHHHHHHHHHH-TT-HHHHHHHHHHHHHTT-HHHHHHHHHHHHHSPP-GGGSTT--TT--SSS-TTHHHH--HHHHHHHHHHHHHHS-------

Organism: NCBI:txid1227551

Radius of gyration: 23.11 Å; chains: 1; bounding box: 100×51×65 Å

Sequence (292 aa):
MNDWLKAAMALLPILLLGSLAQPSSVQLQGIRHEHQRLNNCGPVIIGMAMSYWGSTLTQYQTAPVLKPNRADKNVSPDEMAAYARSQGFAVKQGITGDLALLKRLVAAGYPVIAQTWFVSDQGGMGHYRLISGYDDAAGFFWTYDSYNGPNIRPEYREFDRLWRVYNRTYLVVYPSRRQIPVSQLLGQRTGLDWEYRKAAEIARKESQSHPTDDFAWFNLGTSLLWLGDPQGAAAAYDRAWSLPLYTRYDPGRPQNTLGNWPWRTLWYQFGPYQAYFATAVTARCWPSSTTP

pLDDT: mean 90.23, std 15.82, range [34.56, 98.94]

Foldseek 3Di:
DDDDDDDDDPPDPDPPPDPPPQDQKAFADQFDAAADDQLCQLQAQLQSQCRSVPDPDHSVPRCCQQPVPPPANDRAPVSSQVVLVVVQKHKDKAFQDDPVLQSLCLSVPWWKKFWFWDQDLQWIDIHIWIFRMDHNVVQWTAIAGNHPGRGDTDGRVRRCVGRLLVRRIMMTIGRPVCVVVVCVSCPVRVDPVSRLVVQLVQLVVVCVVPVLDLSSLQSNLLSCVVVVNLPSSLVSNVSSQPHAAPCRRTNNQDPPQHTHYTNCSCSHDVSNVVSVVVVVVVVVPDDDDDDD

InterPro domains:
  IPR011990 Tetratricopeptide-like helical domain superfamily [G3DSA:1.25.40.10] (182-256)
  IPR011990 Tetratricopeptide-li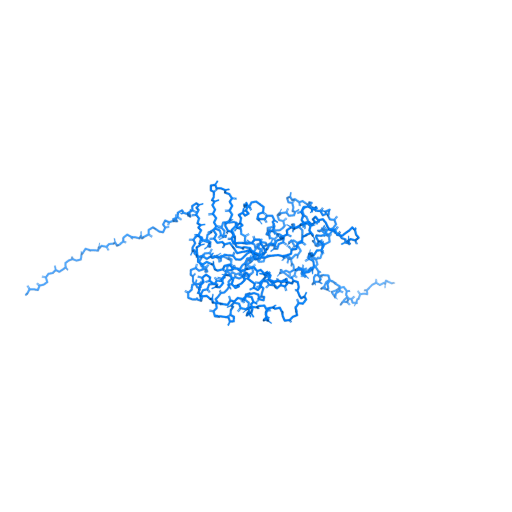ke helical domain superfamily [SSF48452] (195-246)
  IPR039564 Peptidase C39-like [PF13529] (33-166)